Protein AF-A0A952D3H6-F1 (afdb_monomer)

Solvent-accessible surface area (backbone atoms only — not comparable to full-atom values): 18916 Å² total; per-residue (Å²): 105,49,34,38,41,38,39,29,32,37,54,46,52,53,72,93,52,83,62,48,41,76,79,31,67,39,52,50,57,49,27,46,53,8,42,61,46,41,22,36,4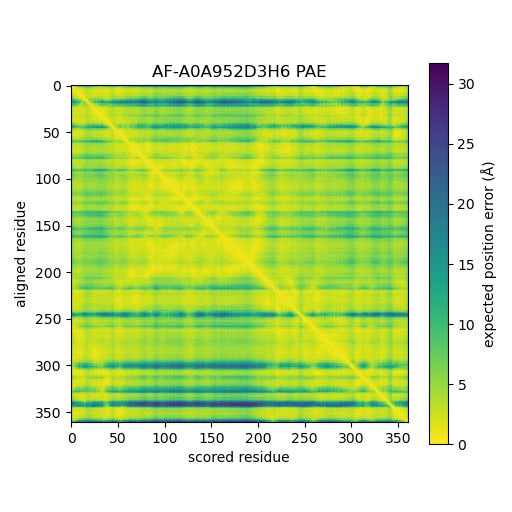8,45,66,90,65,59,28,62,66,36,17,79,73,30,34,62,26,86,82,43,82,64,41,57,3,26,32,44,38,29,32,74,70,56,81,75,61,78,65,24,30,16,19,28,28,31,52,18,20,70,69,84,31,28,37,80,38,66,89,69,56,75,69,55,48,51,51,51,51,55,56,52,54,70,72,45,50,102,41,38,40,68,42,89,63,56,91,55,42,26,27,37,41,24,51,82,43,67,76,68,46,49,53,47,47,66,83,74,34,40,78,34,52,48,79,85,46,51,51,39,63,50,69,22,66,62,56,48,49,49,31,53,52,34,26,56,60,32,48,68,34,67,70,30,45,56,24,49,78,70,74,40,79,33,62,22,27,45,49,63,19,39,68,25,50,67,73,92,53,70,55,47,54,81,73,32,63,86,46,46,33,30,27,55,40,52,54,54,40,4,49,24,55,53,17,59,38,51,63,47,66,36,48,68,93,71,94,76,91,60,60,70,41,64,80,68,61,57,53,38,28,36,36,39,42,47,65,39,34,55,28,56,77,69,68,37,58,69,63,42,35,55,49,40,53,49,46,24,69,60,57,35,44,68,55,60,82,60,73,64,36,91,78,23,36,42,36,42,33,17,47,27,72,89,40,60,16,41,34,36,38,34,31,63,84,38,82,31,45,88,55,58,77,35,34,79,56,50,73,80,33,77,87,65,43,51,47,59,18,61,53,39,35,53,53,48,61,66,57,58,133

Foldseek 3Di:
DAFEEEEEAQQFDAFPDDHLQVPQPLQQLLQQQWDKAWAFAQAPDFDSLCLLQLHDRVVDHAFPFLLLCLLLVDDDPQPKKGWKKFFWFDDQATARAPDDDPVLLVVLQVLLQVLDDPFWGWARGFPRITMIIGHPFDQPKAADDRVRRHPDRNVVRQIGDGPSVVQVVSFVSQQVSQCPDPVQVVCVVVVHTGRRGIGIHRIDGNDQDAQVVVVFPAEEEEECDSSSSSVCSNNVHHYDHQDDRDQDLDRVCLVVHDSHYYYHYHVSVVCVVVVVVVSNSVVSNSCSVRPSVVCSVDAADVLHKYKYWHHHNVGMTMIIIRHPPGPGDPQRRHNVNVPPNPSDHHHSSNVSNVSRNSNDD

Radius of gyration: 21.65 Å; Cα contacts (8 Å, |Δi|>4): 786; chains: 1; bounding box: 52×38×62 Å

Mean predicted aligned error: 5.07 Å

pLDDT: mean 91.42, std 7.59, range [55.25, 98.56]

Sequence (361 aa):
MLRSIVVVPGLVGQPGSSSATASLPNLRALAAEADVAPLRPEPHEGLREAAWLGLNPAEHAVADGPLLVAGLGEKPPERAVCLVATWGTLGATLAEAPRMEPHEEAEASAAMRRLQTPRLFWLTGEQPHNALVWLDGPIEFATTPFDQAVGNEYRTQWPSGDGEQVLRQFIEDSHEVLSALEFNQRRQDAGAPPVNVVWPWGQGWMPRMPNLALRYPPATVHTDSLRVRGLCRLTGLTSKRALPRGFGDDWAFVKSLGSTSLVVIETFATLRRAGRAEELEWLATRLDAHLFDLFRPLRPSAGSHLVILSPSDTGPGLMLERSADSRGGTTPFDERALEDAGRAGRTTWDVVARVMRSWTP

Nearest PDB structures (foldseek):
  3idd-assembly1_A  TM=5.935E-01  e=2.475E-18  Thermoplasma acidophilum
  3kd8-assembly1_A  TM=6.134E-01  e=7.349E-18  Thermoplasma acidophilum
  3kd8-assembly2_B  TM=6.058E-01  e=2.318E-17  Thermoplasma acidophilum
  4lr7-assembly3_C  TM=4.317E-01  e=7.323E-05  Bacillus cereus
  3uny-assembly6_F  TM=4.363E-01  e=6.078E-04  Bacillus cereus

Structure (mmCIF, N/CA/C/O backbone):
data_AF-A0A952D3H6-F1
#
_entry.id   AF-A0A952D3H6-F1
#
loop_
_atom_site.group_PDB
_atom_site.id
_atom_site.type_symbol
_atom_site.label_atom_id
_atom_site.label_alt_id
_atom_site.label_comp_id
_atom_site.label_asym_id
_atom_site.label_entity_id
_atom_site.label_seq_id
_atom_site.pdbx_PDB_ins_code
_atom_site.Cartn_x
_atom_site.Cartn_y
_atom_site.Cartn_z
_atom_site.occupancy
_atom_site.B_iso_or_equiv
_atom_site.auth_seq_id
_atom_site.auth_comp_id
_atom_site.auth_asym_id
_atom_site.auth_atom_id
_atom_site.pdbx_PDB_model_num
ATOM 1 N N . MET A 1 1 ? 13.706 -18.027 -20.294 1.00 70.12 1 MET A N 1
ATOM 2 C CA . MET A 1 1 ? 13.322 -16.653 -20.683 1.00 70.12 1 MET A CA 1
ATOM 3 C C . MET A 1 1 ? 12.840 -15.940 -19.435 1.00 70.12 1 MET A C 1
ATOM 5 O O . MET A 1 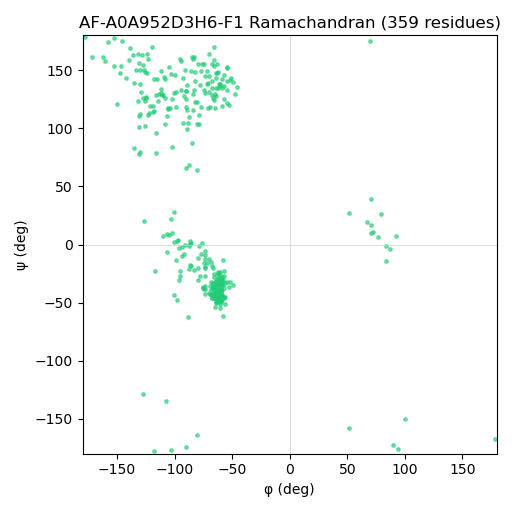1 ? 12.057 -16.534 -18.703 1.00 70.12 1 MET A O 1
ATOM 9 N N . LEU A 1 2 ? 13.354 -14.743 -19.157 1.00 82.75 2 LEU A N 1
ATOM 10 C CA . LEU A 1 2 ? 12.967 -13.951 -17.990 1.00 82.75 2 LEU A CA 1
ATOM 11 C C . LEU A 1 2 ? 12.121 -12.758 -18.448 1.00 82.75 2 LEU A C 1
ATOM 13 O O . LEU A 1 2 ? 12.542 -12.007 -19.326 1.00 82.75 2 LEU A O 1
ATOM 17 N N . ARG A 1 3 ? 10.939 -12.612 -17.858 1.00 90.50 3 ARG A N 1
ATOM 18 C CA . ARG A 1 3 ? 9.948 -11.578 -18.139 1.00 90.50 3 ARG A CA 1
ATOM 19 C C . ARG A 1 3 ? 9.607 -10.886 -16.821 1.00 90.50 3 ARG A C 1
ATOM 21 O O . ARG A 1 3 ? 8.880 -11.446 -16.004 1.00 90.50 3 ARG A O 1
ATOM 28 N N . SER A 1 4 ? 10.166 -9.705 -16.598 1.00 93.50 4 SER A N 1
ATOM 29 C CA . SER A 1 4 ? 10.071 -9.012 -15.315 1.00 93.50 4 SER A CA 1
ATOM 30 C C . SER A 1 4 ? 9.604 -7.577 -15.489 1.00 93.50 4 SER A C 1
ATOM 32 O O . SER A 1 4 ? 10.155 -6.830 -16.294 1.00 93.50 4 SER A O 1
ATOM 34 N N . ILE A 1 5 ? 8.618 -7.181 -14.691 1.00 96.69 5 ILE A N 1
ATOM 35 C CA . ILE A 1 5 ? 8.257 -5.777 -14.488 1.00 96.69 5 ILE A CA 1
ATOM 36 C C . ILE A 1 5 ? 8.624 -5.427 -13.048 1.00 96.69 5 ILE A C 1
ATOM 38 O O . ILE A 1 5 ? 8.268 -6.154 -12.123 1.00 96.69 5 ILE A O 1
ATOM 42 N N . VAL A 1 6 ? 9.339 -4.327 -12.853 1.00 97.75 6 VAL A N 1
ATOM 43 C CA . VAL A 1 6 ? 9.755 -3.822 -11.546 1.00 97.75 6 VAL A CA 1
ATOM 44 C C . VAL A 1 6 ? 9.224 -2.402 -11.406 1.00 97.75 6 VAL A C 1
ATOM 46 O O . VAL A 1 6 ? 9.660 -1.504 -12.115 1.00 97.75 6 VAL A O 1
ATOM 49 N N . VAL A 1 7 ? 8.264 -2.201 -10.512 1.00 97.94 7 VAL A N 1
ATOM 50 C CA . VAL A 1 7 ? 7.651 -0.909 -10.207 1.00 97.94 7 VAL A CA 1
ATOM 51 C C . VAL A 1 7 ? 8.181 -0.431 -8.863 1.00 97.94 7 VAL A C 1
ATOM 53 O O . VAL A 1 7 ? 7.976 -1.078 -7.837 1.00 97.94 7 VAL A O 1
ATOM 56 N N . VAL A 1 8 ? 8.870 0.701 -8.856 1.00 96.56 8 VAL A N 1
ATOM 57 C CA . VAL A 1 8 ? 9.440 1.308 -7.650 1.00 96.56 8 VAL A CA 1
ATOM 58 C C . VAL A 1 8 ? 9.017 2.777 -7.611 1.00 96.56 8 VAL A C 1
ATOM 60 O O . VAL A 1 8 ? 9.779 3.650 -8.032 1.00 96.56 8 VAL A O 1
ATOM 63 N N . PRO A 1 9 ? 7.773 3.072 -7.185 1.00 94.19 9 PRO A N 1
ATOM 64 C CA . PRO A 1 9 ? 7.280 4.441 -7.088 1.00 94.19 9 PRO A CA 1
ATOM 65 C C . PRO A 1 9 ? 8.216 5.291 -6.225 1.00 94.19 9 PRO A C 1
ATOM 67 O O . PRO A 1 9 ? 8.627 4.867 -5.147 1.00 94.19 9 PRO A O 1
ATOM 70 N N . GLY A 1 10 ? 8.568 6.486 -6.698 1.00 91.06 10 GLY A N 1
ATOM 71 C CA . GLY A 1 10 ? 9.473 7.390 -5.981 1.00 91.06 10 GLY A CA 1
ATOM 72 C C . GLY A 1 10 ? 10.955 6.985 -5.960 1.00 91.06 10 GLY A C 1
ATOM 73 O O . GLY A 1 10 ? 11.723 7.609 -5.222 1.00 91.06 10 GLY A O 1
ATOM 74 N N . LEU A 1 11 ? 11.385 5.991 -6.750 1.00 93.94 11 LEU A N 1
ATOM 75 C CA . LEU A 1 11 ? 12.811 5.681 -6.930 1.00 93.94 11 LEU A CA 1
ATOM 76 C C . LEU A 1 11 ? 13.560 6.879 -7.533 1.00 93.94 11 LEU A C 1
ATOM 78 O O . LEU A 1 11 ? 14.550 7.341 -6.970 1.00 93.94 11 LEU A O 1
ATOM 82 N N . VAL A 1 12 ? 13.030 7.414 -8.631 1.00 93.06 12 VAL A N 1
ATOM 83 C CA . VAL A 1 12 ? 13.450 8.670 -9.260 1.00 93.06 12 VAL A CA 1
ATOM 84 C C . VAL A 1 12 ? 12.630 9.812 -8.657 1.00 93.06 12 VAL A C 1
ATOM 86 O O . VAL A 1 12 ? 11.411 9.703 -8.505 1.00 93.06 12 VAL A O 1
ATOM 89 N N . GLY A 1 13 ? 13.309 10.881 -8.255 1.00 90.31 13 GLY A N 1
ATOM 90 C CA . GLY A 1 13 ? 12.707 12.112 -7.767 1.00 90.31 13 GLY A CA 1
ATOM 91 C C . GLY A 1 13 ? 12.225 13.035 -8.889 1.00 90.31 13 GLY A C 1
ATOM 92 O O . GLY A 1 13 ? 12.065 12.635 -10.037 1.00 90.31 13 GLY A O 1
ATOM 93 N N . GLN A 1 14 ? 11.981 14.295 -8.539 1.00 89.56 14 GLN A N 1
ATOM 94 C CA . GLN A 1 14 ? 11.622 15.346 -9.496 1.00 89.56 14 GLN A CA 1
ATOM 95 C C . GLN A 1 14 ? 12.873 16.130 -9.935 1.00 89.56 14 GLN A C 1
ATOM 97 O O . GLN A 1 14 ? 13.869 16.120 -9.198 1.00 89.56 14 GLN A O 1
ATOM 102 N N . PRO A 1 15 ? 12.855 16.818 -11.096 1.00 86.88 15 PRO A N 1
ATOM 103 C CA . PRO A 1 15 ? 13.966 17.665 -11.533 1.00 86.88 15 PRO A CA 1
ATOM 104 C C . PRO A 1 15 ? 14.467 18.592 -10.415 1.00 86.88 15 PRO A C 1
ATOM 106 O O . PRO A 1 15 ? 13.675 19.258 -9.747 1.00 86.88 15 PRO A O 1
ATOM 109 N N . GLY A 1 16 ? 15.782 18.603 -10.183 1.00 80.25 16 GLY A N 1
ATOM 110 C CA . GLY A 1 16 ? 16.422 19.387 -9.118 1.00 80.25 16 GLY A CA 1
ATOM 111 C C . GLY A 1 16 ? 16.441 18.743 -7.722 1.00 80.25 16 GLY A C 1
ATOM 112 O O . GLY A 1 16 ? 16.998 19.335 -6.800 1.00 80.25 16 GLY A O 1
ATOM 113 N N . SER A 1 17 ? 15.876 17.544 -7.539 1.00 80.50 17 SER A N 1
ATOM 114 C CA . SER A 1 17 ? 16.009 16.780 -6.286 1.00 80.50 17 SER A CA 1
ATOM 115 C C . SER A 1 17 ? 17.311 15.961 -6.227 1.00 80.50 17 SER A C 1
ATOM 117 O O . SER A 1 17 ? 17.929 15.686 -7.254 1.00 80.50 17 SER A O 1
ATOM 119 N N . SER A 1 18 ? 17.747 15.575 -5.018 1.00 71.19 18 SER A N 1
ATOM 120 C CA . SER A 1 18 ? 18.897 14.673 -4.848 1.00 71.19 18 SER A CA 1
ATOM 121 C C . SER A 1 18 ? 18.592 13.292 -5.436 1.00 71.19 18 SER A C 1
ATOM 123 O O . SER A 1 18 ? 17.559 12.689 -5.122 1.00 71.19 18 SER A O 1
ATOM 125 N N . SER A 1 19 ? 19.506 12.800 -6.274 1.00 71.75 19 SER A N 1
ATOM 126 C CA . SER A 1 19 ? 19.339 11.556 -7.017 1.00 71.75 19 SER A CA 1
ATOM 127 C C . SER A 1 19 ? 19.920 10.366 -6.262 1.00 71.75 19 SER A C 1
ATOM 129 O O . SER A 1 19 ? 21.128 10.134 -6.277 1.00 71.75 19 SER A O 1
ATOM 131 N N . ALA A 1 20 ? 19.049 9.548 -5.673 1.00 76.94 20 ALA A N 1
ATOM 132 C CA . ALA A 1 20 ? 19.449 8.244 -5.143 1.00 76.94 20 ALA A CA 1
ATOM 133 C C . ALA A 1 20 ? 19.795 7.233 -6.253 1.00 76.94 20 ALA A C 1
ATOM 135 O O . ALA A 1 20 ? 20.341 6.171 -5.972 1.00 76.94 20 ALA A O 1
ATOM 136 N N . THR A 1 21 ? 19.459 7.541 -7.511 1.00 82.81 21 THR A N 1
ATOM 137 C CA . THR A 1 21 ? 19.662 6.654 -8.666 1.00 82.81 21 THR A CA 1
ATOM 138 C C . THR A 1 21 ? 20.964 6.938 -9.411 1.00 82.81 21 THR A C 1
ATOM 140 O O . THR A 1 21 ? 21.558 6.019 -9.977 1.00 82.81 21 THR A O 1
ATOM 143 N N . ALA A 1 22 ? 21.473 8.173 -9.350 1.00 79.50 22 ALA A N 1
ATOM 144 C CA . ALA A 1 22 ? 22.700 8.574 -10.033 1.00 79.50 22 ALA A CA 1
ATOM 145 C C . ALA A 1 22 ? 23.933 7.759 -9.607 1.00 79.50 22 ALA A C 1
ATOM 147 O O . ALA A 1 22 ? 24.844 7.570 -10.416 1.00 79.50 22 ALA A O 1
ATOM 148 N N . SER A 1 23 ? 23.980 7.258 -8.370 1.00 85.25 23 SER A N 1
ATOM 149 C CA . SER A 1 23 ? 25.098 6.486 -7.812 1.00 85.25 23 SER A CA 1
ATOM 150 C C . SER A 1 23 ? 24.980 4.969 -8.009 1.00 85.25 23 SER A C 1
ATOM 152 O O . SER A 1 23 ? 25.903 4.254 -7.627 1.00 85.25 23 SER A O 1
ATOM 154 N N . LEU A 1 24 ? 23.908 4.469 -8.637 1.00 94.69 24 LEU A N 1
ATOM 155 C CA . LEU A 1 24 ? 23.609 3.036 -8.733 1.00 94.69 24 LEU A CA 1
ATOM 156 C C . LEU A 1 24 ? 24.278 2.386 -9.964 1.00 94.69 24 LEU A C 1
ATOM 158 O O . LEU A 1 24 ? 23.827 2.599 -11.098 1.00 94.69 24 LEU A O 1
ATOM 162 N N . PRO A 1 25 ? 25.371 1.612 -9.800 1.00 94.94 25 PRO A N 1
ATOM 163 C CA . PRO A 1 25 ? 26.140 1.098 -10.931 1.00 94.94 25 PRO A CA 1
ATOM 164 C C . PRO A 1 25 ? 25.378 0.064 -11.767 1.00 94.94 25 PRO A C 1
ATOM 166 O O . PRO A 1 25 ? 25.517 0.077 -12.994 1.00 94.94 25 PRO A O 1
ATOM 169 N N . ASN A 1 26 ? 24.575 -0.814 -11.152 1.00 96.06 26 ASN A N 1
ATOM 170 C CA . ASN A 1 26 ? 23.868 -1.850 -11.907 1.00 96.06 26 ASN A CA 1
ATOM 171 C C . ASN A 1 26 ? 22.709 -1.248 -12.705 1.00 96.06 26 ASN A C 1
ATOM 173 O O . ASN A 1 26 ? 22.570 -1.545 -13.891 1.00 96.06 26 ASN A O 1
ATOM 177 N N . LEU A 1 27 ? 21.942 -0.331 -12.112 1.00 95.56 27 LEU A N 1
ATOM 178 C CA . LEU A 1 27 ? 20.910 0.436 -12.806 1.00 95.56 27 LEU A CA 1
ATOM 179 C C . LEU A 1 27 ? 21.484 1.244 -13.974 1.00 95.56 27 LEU A C 1
ATOM 181 O O . LEU A 1 27 ? 20.913 1.233 -15.063 1.00 95.56 27 LEU A O 1
ATOM 185 N N . ARG A 1 28 ? 22.637 1.899 -13.784 1.00 94.12 28 ARG A N 1
ATOM 186 C CA . ARG A 1 28 ? 23.317 2.637 -14.859 1.00 94.12 28 ARG A CA 1
ATOM 187 C C . ARG A 1 28 ? 23.704 1.722 -16.022 1.00 94.12 28 ARG A C 1
ATOM 189 O O . ARG A 1 28 ? 23.505 2.092 -17.177 1.00 94.12 28 ARG A O 1
ATOM 196 N N . ALA A 1 29 ? 24.237 0.536 -15.728 1.00 92.88 29 ALA A N 1
ATOM 197 C CA . ALA A 1 29 ? 24.574 -0.450 -16.752 1.00 92.88 29 ALA A CA 1
ATOM 198 C C . ALA A 1 29 ? 23.324 -0.951 -17.496 1.00 92.88 29 ALA A C 1
ATOM 200 O O . ALA A 1 29 ? 23.343 -1.063 -18.718 1.00 92.88 29 ALA A O 1
ATOM 201 N N . LEU A 1 30 ? 22.222 -1.192 -16.776 1.00 94.12 30 LEU A N 1
ATOM 202 C CA . LEU A 1 30 ? 20.942 -1.561 -17.383 1.00 94.12 30 LEU A CA 1
ATOM 203 C C . LEU A 1 30 ? 20.402 -0.453 -18.297 1.00 94.12 30 LEU A C 1
ATOM 205 O O . LEU A 1 30 ? 19.929 -0.761 -19.387 1.00 94.12 30 LEU A O 1
ATOM 209 N N . ALA A 1 31 ? 20.491 0.813 -17.879 1.00 93.56 31 ALA A N 1
ATOM 210 C CA . ALA A 1 31 ? 20.007 1.960 -18.648 1.00 93.56 31 ALA A CA 1
ATOM 211 C C . ALA A 1 31 ? 20.759 2.147 -19.971 1.00 93.56 31 ALA A C 1
ATOM 213 O O . ALA A 1 31 ? 20.136 2.443 -20.985 1.00 93.56 31 ALA A O 1
ATOM 214 N N . ALA A 1 32 ? 22.073 1.901 -19.991 1.00 91.94 32 ALA A N 1
ATOM 215 C CA . ALA A 1 32 ? 22.883 2.013 -21.205 1.00 91.94 32 ALA A CA 1
ATOM 216 C C . ALA A 1 32 ? 22.457 1.034 -22.321 1.00 91.94 32 ALA A C 1
ATOM 218 O O . ALA A 1 32 ? 22.645 1.311 -23.505 1.00 91.94 32 ALA A O 1
ATOM 219 N N . GLU A 1 33 ? 21.864 -0.104 -21.950 1.00 91.56 33 GLU A N 1
ATOM 220 C CA . GLU A 1 33 ? 21.400 -1.151 -22.870 1.00 91.56 33 GLU A CA 1
ATOM 221 C C . GLU A 1 33 ? 19.877 -1.129 -23.094 1.00 91.56 33 GLU A C 1
ATOM 223 O O . GLU A 1 33 ? 19.314 -2.077 -23.645 1.00 91.56 33 GLU A O 1
ATOM 228 N N . ALA A 1 34 ? 19.191 -0.085 -22.632 1.00 93.50 34 ALA A N 1
ATOM 229 C CA . ALA A 1 34 ? 17.739 -0.016 -22.606 1.00 93.50 34 ALA A CA 1
ATOM 230 C C . ALA A 1 34 ? 17.205 1.267 -23.244 1.00 93.50 34 ALA A C 1
ATOM 232 O O . ALA A 1 34 ? 17.917 2.257 -23.408 1.00 93.50 34 ALA A O 1
ATOM 233 N N . ASP A 1 35 ? 15.917 1.253 -23.572 1.00 93.69 35 ASP A N 1
ATOM 234 C CA . ASP A 1 35 ? 15.201 2.452 -23.981 1.00 93.69 35 ASP A CA 1
ATOM 235 C C . ASP A 1 35 ? 14.626 3.125 -22.726 1.00 93.69 35 ASP A C 1
ATOM 237 O O . ASP A 1 35 ? 13.779 2.552 -22.033 1.00 93.69 35 ASP A O 1
ATOM 241 N N . VAL A 1 36 ? 15.101 4.335 -22.419 1.00 94.06 36 VAL A N 1
ATOM 242 C CA . VAL A 1 36 ? 14.617 5.148 -21.293 1.00 94.06 36 VAL A CA 1
ATOM 243 C C . VAL A 1 36 ? 13.658 6.215 -21.809 1.00 94.06 36 VAL A C 1
ATOM 245 O O . VAL A 1 36 ? 13.966 6.924 -22.767 1.00 94.06 36 VAL A O 1
ATOM 248 N N . ALA A 1 37 ? 12.487 6.332 -21.182 1.00 93.06 37 ALA A N 1
ATOM 249 C CA . ALA A 1 37 ? 11.451 7.278 -21.582 1.00 93.06 37 ALA A CA 1
ATOM 250 C C . ALA A 1 37 ? 10.654 7.809 -20.377 1.00 93.06 37 ALA A C 1
ATOM 252 O O . ALA A 1 37 ? 10.507 7.104 -19.375 1.00 93.06 37 ALA A O 1
ATOM 253 N N . PRO A 1 38 ? 10.082 9.021 -20.473 1.00 93.25 38 PRO A N 1
ATOM 254 C CA . PRO A 1 38 ? 9.212 9.556 -19.436 1.00 93.25 38 PRO A CA 1
ATOM 255 C C . PRO A 1 38 ? 7.858 8.838 -19.361 1.00 93.25 38 PRO A C 1
ATOM 257 O O . PRO A 1 38 ? 7.249 8.443 -20.366 1.00 93.25 38 PRO A O 1
ATOM 260 N N . LEU A 1 39 ? 7.362 8.726 -18.132 1.00 93.62 39 LEU A N 1
ATOM 261 C CA . LEU A 1 39 ? 5.996 8.350 -17.797 1.00 93.62 39 LEU A CA 1
ATOM 262 C C . LEU A 1 39 ? 5.183 9.601 -17.475 1.00 93.62 39 LEU A C 1
ATOM 264 O O . LEU A 1 39 ? 5.683 10.552 -16.871 1.00 93.62 39 LEU A O 1
ATOM 268 N N . ARG A 1 40 ? 3.898 9.579 -17.831 1.00 92.00 40 ARG A N 1
ATOM 269 C CA . ARG A 1 40 ? 2.954 10.591 -17.346 1.00 92.00 40 ARG A CA 1
ATOM 270 C C . ARG A 1 40 ? 2.829 10.503 -15.820 1.00 92.00 40 ARG A C 1
ATOM 272 O O . ARG A 1 40 ? 2.898 9.388 -15.298 1.00 92.00 40 ARG A O 1
ATOM 279 N N . PRO A 1 41 ? 2.597 11.640 -15.138 1.00 89.88 41 PRO A N 1
ATOM 280 C CA . PRO A 1 41 ? 2.238 11.634 -13.727 1.00 89.88 41 PRO A CA 1
ATOM 281 C C . PRO A 1 41 ? 1.054 10.702 -13.474 1.00 89.88 41 PRO A C 1
ATOM 283 O O . PRO A 1 41 ? 0.127 10.631 -14.291 1.00 89.88 41 PRO A O 1
ATOM 286 N N . GLU A 1 42 ? 1.086 9.996 -12.351 1.00 86.50 42 GLU A N 1
ATOM 287 C CA . GLU A 1 42 ? -0.063 9.221 -11.908 1.00 86.50 42 GLU A CA 1
ATOM 288 C C . GLU A 1 42 ? -1.196 10.170 -11.510 1.00 86.50 42 GLU A C 1
ATOM 290 O O . GLU A 1 42 ? -0.941 11.239 -10.948 1.00 86.50 42 GLU A O 1
ATOM 295 N N . PRO A 1 43 ? -2.452 9.825 -11.834 1.00 80.50 43 PRO A N 1
ATOM 296 C CA . PRO A 1 43 ? -3.575 10.646 -11.425 1.00 80.50 43 PRO A CA 1
ATOM 297 C C . PRO A 1 43 ? -3.622 10.728 -9.896 1.00 80.50 43 PRO A C 1
ATOM 299 O O . PRO A 1 43 ? -3.427 9.730 -9.204 1.00 80.50 43 PRO A O 1
ATOM 302 N N . HIS A 1 44 ? -3.904 11.924 -9.377 1.00 71.38 44 HIS A N 1
ATOM 303 C CA . HIS A 1 44 ? -4.107 12.131 -7.941 1.00 71.38 44 HIS A CA 1
ATOM 304 C C . HIS A 1 44 ? -5.366 11.418 -7.426 1.00 71.38 44 HIS A C 1
ATOM 306 O O . HIS A 1 44 ? -5.448 11.084 -6.248 1.00 71.38 44 HIS A O 1
ATOM 312 N N . GLU A 1 45 ? -6.340 11.189 -8.310 1.00 67.06 45 GLU A N 1
ATOM 313 C CA . GLU A 1 45 ? -7.605 10.524 -8.012 1.00 67.06 45 GLU A CA 1
ATOM 314 C C . GLU A 1 45 ? -7.611 9.073 -8.515 1.00 67.06 45 GLU A C 1
ATOM 316 O O . GLU A 1 45 ? -7.063 8.754 -9.575 1.00 67.06 45 GLU A O 1
ATOM 321 N N . GLY A 1 46 ? -8.298 8.198 -7.777 1.00 71.75 46 GLY A N 1
ATOM 322 C CA . GLY A 1 46 ? -8.471 6.787 -8.122 1.00 71.75 46 GLY A CA 1
ATOM 323 C C . GLY A 1 46 ? -7.439 5.852 -7.485 1.00 71.75 46 GLY A C 1
ATOM 324 O O . GLY A 1 46 ? -6.611 6.241 -6.663 1.00 71.75 46 GLY A O 1
ATOM 325 N N . LEU A 1 47 ? -7.515 4.570 -7.850 1.00 83.69 47 LEU A N 1
ATOM 326 C CA . LEU A 1 47 ? -6.660 3.527 -7.287 1.00 83.69 47 LEU A CA 1
ATOM 327 C C . LEU A 1 47 ? -5.320 3.465 -8.036 1.00 83.69 47 LEU A C 1
ATOM 329 O O . LEU A 1 47 ? -5.180 2.698 -8.988 1.00 83.69 47 LEU A O 1
ATOM 333 N N . ARG A 1 48 ? -4.323 4.259 -7.624 1.00 86.94 48 ARG A N 1
ATOM 334 C CA . ARG A 1 48 ? -2.989 4.296 -8.268 1.00 86.94 48 ARG A CA 1
ATOM 335 C C . ARG A 1 48 ? -2.341 2.914 -8.400 1.00 86.94 48 ARG A C 1
ATOM 337 O O . ARG A 1 48 ? -1.766 2.595 -9.436 1.00 86.94 48 ARG A O 1
ATOM 344 N N . GLU A 1 49 ? -2.529 2.045 -7.405 1.00 91.50 49 GLU A N 1
ATOM 345 C CA . GLU A 1 49 ? -1.995 0.680 -7.383 1.00 91.50 49 GLU A CA 1
ATOM 346 C C . GLU A 1 49 ? -2.528 -0.168 -8.549 1.00 91.50 49 GLU A C 1
ATOM 348 O O . GLU A 1 49 ? -1.872 -1.120 -8.976 1.00 91.50 49 GLU A O 1
ATOM 353 N N . ALA A 1 50 ? -3.693 0.191 -9.105 1.00 92.94 50 ALA A N 1
ATOM 354 C CA . ALA A 1 50 ? -4.245 -0.428 -10.305 1.00 92.94 50 ALA A CA 1
ATOM 355 C C . ALA A 1 50 ? -3.309 -0.278 -11.501 1.00 92.94 50 ALA A C 1
ATOM 357 O O . ALA A 1 50 ? -3.110 -1.243 -12.248 1.00 92.94 50 ALA A O 1
ATOM 358 N N . ALA A 1 51 ? -2.660 0.881 -11.638 1.00 93.56 51 ALA A N 1
ATOM 359 C CA . ALA A 1 51 ? -1.753 1.124 -12.745 1.00 93.56 51 ALA A CA 1
ATOM 360 C C . ALA A 1 51 ? -0.551 0.179 -12.723 1.00 93.56 51 ALA A C 1
ATOM 362 O O . ALA A 1 51 ? -0.105 -0.291 -13.771 1.00 93.56 51 ALA A O 1
ATOM 363 N N . TRP A 1 52 ? -0.078 -0.170 -11.529 1.00 94.75 52 TRP A N 1
ATOM 364 C CA . TRP A 1 52 ? 1.067 -1.057 -11.336 1.00 94.75 52 TRP A CA 1
ATOM 365 C C . TRP A 1 52 ? 0.749 -2.515 -11.686 1.00 94.75 52 TRP A C 1
ATOM 367 O O . TRP A 1 52 ? 1.671 -3.297 -11.904 1.00 94.75 52 TRP A O 1
ATOM 377 N N . LEU A 1 53 ? -0.538 -2.872 -11.793 1.00 94.44 53 LEU A N 1
ATOM 378 C CA . LEU A 1 53 ? -1.022 -4.177 -12.262 1.00 94.44 53 LEU A CA 1
ATOM 379 C C . LEU A 1 53 ? -1.598 -4.129 -13.694 1.00 94.44 53 LEU A C 1
ATOM 381 O O . LEU A 1 53 ? -2.186 -5.107 -14.157 1.00 94.44 53 LEU A O 1
ATOM 385 N N . GLY A 1 54 ? -1.451 -3.004 -14.403 1.00 93.38 54 GLY A N 1
ATOM 386 C CA . GLY A 1 54 ? -1.918 -2.853 -15.786 1.00 93.38 54 GLY A CA 1
ATOM 387 C C . GLY A 1 54 ? -3.420 -2.595 -15.923 1.00 93.38 54 GLY A C 1
ATOM 388 O O . GLY A 1 54 ? -4.015 -2.948 -16.942 1.00 93.38 54 GLY A O 1
ATOM 389 N N . LEU A 1 55 ? -4.042 -2.010 -14.900 1.00 92.75 55 LEU A N 1
ATOM 390 C CA . LEU A 1 55 ? -5.433 -1.564 -14.904 1.00 92.75 55 LEU A CA 1
ATOM 391 C C . LEU A 1 55 ? -5.496 -0.033 -14.933 1.00 92.75 55 LEU A C 1
ATOM 393 O O . LEU A 1 55 ? -4.691 0.629 -14.284 1.00 92.75 55 LEU A O 1
ATOM 397 N N . ASN A 1 56 ? -6.457 0.532 -15.667 1.00 91.25 56 ASN A N 1
ATOM 398 C CA . ASN A 1 56 ? -6.663 1.980 -15.723 1.00 91.25 56 ASN A CA 1
ATOM 399 C C . ASN A 1 56 ? -7.246 2.479 -14.381 1.00 91.25 56 ASN A C 1
ATOM 401 O O . ASN A 1 56 ? -8.368 2.086 -14.048 1.00 91.25 56 ASN A O 1
ATOM 405 N N . PRO A 1 57 ? -6.549 3.346 -13.616 1.00 89.50 57 PRO A N 1
ATOM 406 C CA . PRO A 1 57 ? -7.040 3.824 -12.319 1.00 89.50 57 PRO A CA 1
ATOM 407 C C . PRO A 1 57 ? -8.398 4.531 -12.389 1.00 89.50 57 PRO A C 1
ATOM 409 O O . PRO A 1 57 ? -9.184 4.438 -11.450 1.00 89.50 57 PRO A O 1
ATOM 412 N N . ALA A 1 58 ? -8.699 5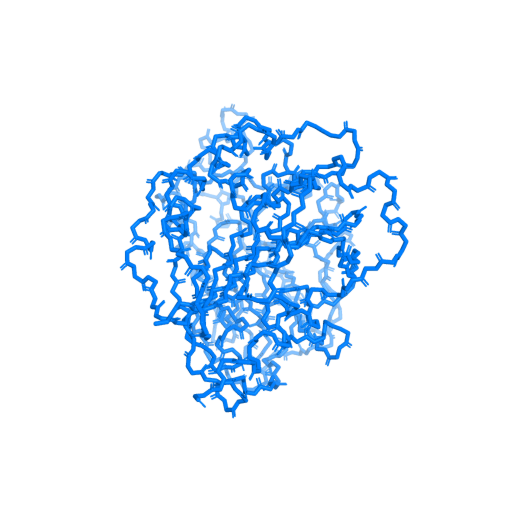.193 -13.512 1.00 87.00 58 ALA A N 1
ATOM 413 C CA . ALA A 1 58 ? -9.947 5.934 -13.698 1.00 87.00 58 ALA A CA 1
ATOM 414 C C . ALA A 1 58 ? -11.177 5.028 -13.903 1.00 87.00 58 ALA A C 1
ATOM 416 O O . ALA A 1 58 ? -12.305 5.465 -13.702 1.00 87.00 58 ALA A O 1
ATOM 417 N N . GLU A 1 59 ? -10.978 3.766 -14.296 1.00 88.00 59 GLU A N 1
ATOM 418 C CA . GLU A 1 59 ? -12.063 2.795 -14.520 1.00 88.00 59 GLU A CA 1
ATOM 419 C C . GLU A 1 59 ? -12.381 1.963 -13.269 1.00 88.00 59 GLU A C 1
ATOM 421 O O . GLU A 1 59 ? -13.345 1.194 -13.251 1.00 88.00 59 GLU A O 1
ATOM 426 N N . HIS A 1 60 ? -11.567 2.090 -12.218 1.00 82.88 60 HIS A N 1
ATOM 427 C CA . HIS A 1 60 ? -11.615 1.226 -11.046 1.00 82.88 60 HIS A CA 1
ATOM 428 C C . HIS A 1 60 ? -11.523 2.042 -9.756 1.00 82.88 60 HIS A C 1
ATOM 430 O O . HIS A 1 60 ? -10.463 2.162 -9.143 1.00 82.88 60 HIS A O 1
ATOM 436 N N . ALA A 1 61 ? -12.664 2.570 -9.317 1.00 81.88 61 ALA A N 1
ATOM 437 C CA . ALA A 1 61 ? -12.783 3.160 -7.992 1.00 81.88 61 ALA A CA 1
ATOM 438 C C . ALA A 1 61 ? -12.896 2.049 -6.936 1.00 81.88 61 ALA A C 1
ATOM 440 O O . ALA A 1 61 ? -13.833 1.248 -6.952 1.00 81.88 61 ALA A O 1
ATOM 441 N N . VAL A 1 62 ? -11.935 2.002 -6.015 1.00 88.75 62 VAL A N 1
ATOM 442 C CA . VAL A 1 62 ? -11.950 1.108 -4.854 1.00 88.75 62 VAL A CA 1
ATOM 443 C C . VAL A 1 62 ? -11.619 1.938 -3.626 1.00 88.75 62 VAL A C 1
ATOM 445 O O . VAL A 1 62 ? -10.574 2.581 -3.588 1.00 88.75 62 VAL A O 1
ATOM 448 N N . ALA A 1 63 ? -12.504 1.916 -2.632 1.00 92.56 63 ALA A N 1
ATOM 449 C CA . ALA A 1 63 ? -12.256 2.575 -1.357 1.00 92.56 63 ALA A CA 1
ATOM 450 C C . ALA A 1 63 ? -11.124 1.882 -0.575 1.00 92.56 63 ALA A C 1
ATOM 452 O O . ALA A 1 63 ? -10.865 0.685 -0.740 1.00 92.56 63 ALA A O 1
ATOM 453 N N . ASP A 1 64 ? -10.464 2.620 0.314 1.00 94.25 64 ASP A N 1
ATOM 454 C CA . ASP A 1 64 ? -9.292 2.123 1.041 1.00 94.25 64 ASP A CA 1
ATOM 455 C C . ASP A 1 64 ? -9.606 0.947 1.972 1.00 94.25 64 ASP A C 1
ATOM 457 O O . ASP A 1 64 ? -8.815 0.007 2.071 1.00 94.25 64 ASP A O 1
ATOM 461 N N . GLY A 1 65 ? -10.776 0.962 2.613 1.00 96.25 65 GLY A N 1
ATOM 462 C CA . GLY A 1 65 ? -11.241 -0.080 3.522 1.00 96.25 65 GLY A CA 1
ATOM 463 C C . GLY A 1 65 ? -11.310 -1.465 2.876 1.00 96.25 65 GLY A C 1
ATOM 464 O O . GLY A 1 65 ? -10.594 -2.365 3.321 1.00 96.25 65 GLY A O 1
ATOM 465 N N . PRO A 1 66 ? -12.119 -1.685 1.820 1.00 96.06 66 PRO A N 1
ATOM 466 C CA . PRO A 1 66 ? -12.197 -2.992 1.165 1.00 96.06 66 PRO A CA 1
ATOM 467 C C . PRO A 1 66 ? -10.859 -3.434 0.562 1.00 96.06 66 PRO A C 1
ATOM 469 O O . PRO A 1 66 ? -10.537 -4.623 0.603 1.00 96.06 66 PRO A O 1
ATOM 472 N N . LEU A 1 67 ? -10.038 -2.500 0.065 1.00 95.25 67 LEU A N 1
ATOM 473 C CA . LEU A 1 67 ? -8.697 -2.825 -0.417 1.00 95.25 67 LEU A CA 1
ATOM 474 C C . LEU A 1 67 ? -7.806 -3.372 0.705 1.00 95.25 67 LEU A C 1
ATOM 476 O O . LEU A 1 67 ? -7.117 -4.378 0.520 1.00 95.25 67 LEU A O 1
ATOM 480 N N . LEU A 1 68 ? -7.835 -2.733 1.874 1.00 95.94 68 LEU A N 1
ATOM 481 C CA . LEU A 1 68 ? -7.061 -3.146 3.036 1.00 95.94 68 LEU A CA 1
ATOM 482 C C . LEU A 1 68 ? -7.545 -4.489 3.590 1.00 95.94 68 LEU A C 1
ATOM 484 O O . LEU A 1 68 ? -6.724 -5.378 3.811 1.00 95.94 68 LEU A O 1
ATOM 488 N N . VAL A 1 69 ? -8.861 -4.675 3.742 1.00 97.69 69 VAL A N 1
ATOM 489 C CA . VAL A 1 69 ? -9.469 -5.943 4.190 1.00 97.69 69 VAL A CA 1
ATOM 490 C C . VAL A 1 69 ? -9.080 -7.087 3.252 1.00 97.69 69 VAL A C 1
ATOM 492 O O . VAL A 1 69 ? -8.621 -8.138 3.708 1.00 97.69 69 VAL A O 1
ATOM 495 N N . ALA A 1 70 ? -9.147 -6.865 1.935 1.00 96.75 70 ALA A N 1
ATOM 496 C CA . ALA A 1 70 ? -8.657 -7.833 0.962 1.00 96.75 70 ALA A CA 1
ATOM 497 C C . ALA A 1 70 ? -7.149 -8.067 1.141 1.00 96.75 70 ALA A C 1
ATOM 499 O O . ALA A 1 70 ? -6.684 -9.202 1.076 1.00 96.75 70 ALA A O 1
ATOM 500 N N . GLY A 1 71 ? -6.362 -7.029 1.428 1.00 95.38 71 GLY A N 1
ATOM 501 C CA . GLY A 1 71 ? -4.931 -7.122 1.736 1.00 95.38 71 GLY A CA 1
ATOM 502 C C . GLY A 1 71 ? -4.613 -7.992 2.954 1.00 95.38 71 GLY A C 1
ATOM 503 O O . GLY A 1 71 ? -3.572 -8.660 2.974 1.00 95.38 71 GLY A O 1
ATOM 504 N N . LEU A 1 72 ? -5.519 -8.073 3.925 1.00 95.75 72 LEU A N 1
ATOM 505 C CA . LEU A 1 72 ? -5.399 -8.957 5.089 1.00 95.75 72 LEU A CA 1
ATOM 506 C C . LEU A 1 72 ? -5.791 -10.409 4.782 1.00 95.75 72 LEU A C 1
ATOM 508 O O . LEU A 1 72 ? -5.428 -11.312 5.526 1.00 95.75 72 LEU A O 1
ATOM 512 N N . GLY A 1 73 ? -6.408 -10.660 3.626 1.00 95.38 73 GLY A N 1
ATOM 513 C CA . GLY A 1 73 ? -6.833 -11.994 3.194 1.00 95.38 73 GLY A CA 1
ATOM 514 C C . GLY A 1 73 ? -8.266 -12.337 3.582 1.00 95.38 73 GLY A C 1
ATOM 515 O O . GLY A 1 73 ? -8.697 -13.463 3.337 1.00 95.38 73 GLY A O 1
ATOM 516 N N . GLU A 1 74 ? -9.000 -11.369 4.121 1.00 96.25 74 GLU A N 1
ATOM 517 C CA . GLU A 1 74 ? -10.377 -11.540 4.556 1.00 96.25 74 GLU A CA 1
ATOM 518 C C . GLU A 1 74 ? -11.363 -11.419 3.390 1.00 96.25 74 GLU A C 1
ATOM 520 O O . GLU A 1 74 ? -11.147 -10.685 2.421 1.00 96.25 74 GLU A O 1
ATOM 525 N N . LYS A 1 75 ? -12.469 -12.162 3.491 1.00 94.31 75 LYS A N 1
ATOM 526 C CA . LYS A 1 75 ? -13.560 -12.188 2.506 1.00 94.31 75 LYS A CA 1
ATOM 527 C C . LYS A 1 75 ? -14.896 -12.006 3.223 1.00 94.31 75 LYS A C 1
ATOM 529 O O . LYS A 1 75 ? -15.592 -12.992 3.471 1.00 94.31 75 LYS A O 1
ATOM 534 N N . PRO A 1 76 ? -15.234 -10.770 3.611 1.00 95.25 76 PRO A N 1
ATOM 535 C CA . PRO A 1 76 ? -16.475 -10.515 4.314 1.00 95.25 76 PRO A CA 1
ATOM 536 C C . PRO A 1 76 ? -17.685 -10.692 3.372 1.00 95.25 76 PRO A C 1
ATOM 538 O O . PRO A 1 76 ? -17.518 -10.720 2.147 1.00 95.25 76 PRO A O 1
ATOM 541 N N . PRO A 1 77 ? -18.909 -10.816 3.917 1.00 94.88 77 PRO A N 1
ATOM 542 C CA . PRO A 1 77 ? -20.136 -10.838 3.120 1.00 94.88 77 PRO A CA 1
ATOM 543 C C . PRO A 1 77 ? -20.264 -9.618 2.192 1.00 94.88 77 PRO A C 1
ATOM 545 O O . PRO A 1 77 ? -19.781 -8.539 2.522 1.00 94.88 77 PRO A O 1
ATOM 548 N N . GLU A 1 78 ? -20.975 -9.760 1.066 1.00 90.00 78 GLU A N 1
ATOM 549 C CA . GLU A 1 78 ? -21.065 -8.731 0.005 1.00 90.00 78 GLU A CA 1
ATOM 550 C C . GLU A 1 78 ? -21.537 -7.354 0.510 1.00 90.00 78 GLU A C 1
ATOM 552 O O . GLU A 1 78 ? -21.094 -6.330 0.002 1.00 90.00 78 GLU A O 1
ATOM 557 N N . ARG A 1 79 ? -22.397 -7.324 1.536 1.00 92.12 79 ARG A N 1
ATOM 558 C CA . ARG A 1 79 ? -22.952 -6.089 2.118 1.00 92.12 79 ARG A CA 1
ATOM 559 C C . ARG A 1 79 ? -22.222 -5.594 3.368 1.00 92.12 79 ARG A C 1
ATOM 561 O O . ARG A 1 79 ? -22.673 -4.636 3.988 1.00 92.12 79 ARG A O 1
ATOM 568 N N . ALA A 1 80 ? -21.132 -6.242 3.767 1.00 97.06 80 ALA A N 1
ATOM 569 C CA . ALA A 1 80 ? -20.346 -5.780 4.899 1.00 97.06 80 ALA A CA 1
ATOM 570 C C . ALA A 1 80 ? -19.547 -4.529 4.512 1.00 97.06 80 ALA A C 1
ATOM 572 O O . ALA A 1 80 ? -18.848 -4.511 3.495 1.00 97.06 80 ALA A O 1
ATOM 573 N N . VAL A 1 81 ? -19.629 -3.491 5.339 1.00 97.88 81 VAL A N 1
ATOM 574 C CA . VAL A 1 81 ? -18.857 -2.265 5.143 1.00 97.88 81 VAL A CA 1
ATOM 575 C C . VAL A 1 81 ? -17.447 -2.482 5.673 1.00 97.88 81 VAL A C 1
ATOM 577 O O . VAL A 1 81 ? -17.252 -2.828 6.835 1.00 97.88 81 VAL A O 1
ATOM 580 N N . CYS A 1 82 ? -16.458 -2.292 4.813 1.00 98.19 82 CYS A N 1
ATOM 581 C CA . CYS A 1 82 ? -15.045 -2.379 5.149 1.00 98.19 82 CYS A CA 1
ATOM 582 C C . CYS A 1 82 ? -14.503 -0.968 5.373 1.00 98.19 82 CYS A C 1
ATOM 584 O O . CYS A 1 82 ? -14.712 -0.104 4.523 1.00 98.19 82 CYS A O 1
ATOM 586 N N . LEU A 1 83 ? -13.782 -0.745 6.470 1.00 98.00 83 LEU A N 1
ATOM 587 C CA . LEU A 1 83 ? -13.113 0.522 6.767 1.00 98.00 83 LEU A CA 1
ATOM 588 C C . LEU A 1 83 ? -11.633 0.289 7.065 1.00 98.00 83 LEU A C 1
ATOM 590 O O . LEU A 1 83 ? -11.256 -0.748 7.615 1.00 98.00 83 LEU A O 1
ATOM 594 N N . VAL A 1 84 ? -10.807 1.281 6.753 1.00 98.00 84 VAL A N 1
ATOM 595 C CA . VAL A 1 84 ? -9.487 1.438 7.363 1.00 98.00 84 VAL A CA 1
ATOM 596 C C . VAL A 1 84 ? -9.674 1.928 8.793 1.00 98.00 84 VAL A C 1
ATOM 598 O O . VAL A 1 84 ? -10.581 2.700 9.080 1.00 98.00 84 VAL A O 1
ATOM 601 N N . ALA A 1 85 ? -8.806 1.486 9.689 1.00 98.00 85 ALA A N 1
ATOM 602 C CA . ALA A 1 85 ? -8.757 1.884 11.082 1.00 98.00 85 ALA A CA 1
ATOM 603 C C . ALA A 1 85 ? -7.311 2.254 11.433 1.00 98.00 85 ALA A C 1
ATOM 605 O O . ALA A 1 85 ? -6.455 1.381 11.602 1.00 98.00 85 ALA A O 1
ATOM 606 N N . THR A 1 86 ? -7.018 3.553 11.472 1.00 98.19 86 THR A N 1
ATOM 607 C CA . THR A 1 86 ? -5.652 4.065 11.646 1.00 98.19 86 THR A CA 1
ATOM 608 C C . THR A 1 86 ? -5.359 4.359 13.114 1.00 98.19 86 THR A C 1
ATOM 610 O O . THR A 1 86 ? -6.165 5.001 13.785 1.00 98.19 86 THR A O 1
ATOM 613 N N . TRP A 1 87 ? -4.205 3.913 13.611 1.00 98.12 87 TRP A N 1
ATOM 614 C CA . TRP A 1 87 ? -3.684 4.331 14.914 1.00 98.12 87 TRP A CA 1
ATOM 615 C C . TRP A 1 87 ? -3.414 5.841 14.924 1.00 98.12 87 TRP A C 1
ATOM 617 O O . TRP A 1 87 ? -2.783 6.352 14.001 1.00 98.12 87 TRP A O 1
ATOM 627 N N . GLY A 1 88 ? -3.831 6.541 15.977 1.00 97.62 88 GLY A N 1
ATOM 628 C CA . GLY A 1 88 ? -3.613 7.979 16.127 1.00 97.62 88 GLY A CA 1
ATOM 629 C C . GLY A 1 88 ? -3.211 8.394 17.538 1.00 97.62 88 GLY A C 1
ATOM 630 O O . GLY A 1 88 ? -3.322 7.623 18.496 1.00 97.62 88 GLY A O 1
ATOM 631 N N . THR A 1 89 ? -2.788 9.651 17.640 1.00 97.75 89 THR A N 1
ATOM 632 C CA . THR A 1 89 ? -2.641 10.387 18.897 1.00 97.75 89 THR A CA 1
ATOM 633 C C . THR A 1 89 ? -3.809 11.364 19.014 1.00 97.75 89 THR A C 1
ATOM 635 O O . THR A 1 89 ? -3.945 12.263 18.185 1.00 97.75 89 THR A O 1
ATOM 638 N N . LEU A 1 90 ? -4.652 11.215 20.030 1.00 95.88 90 LEU A N 1
ATOM 639 C CA . LEU A 1 90 ? -5.747 12.128 20.338 1.00 95.88 90 LEU A CA 1
ATOM 640 C C . LEU A 1 90 ? -5.404 12.984 21.558 1.00 95.88 90 LEU A C 1
ATOM 642 O O . LEU A 1 90 ? -5.245 12.471 22.669 1.00 95.88 90 LEU A O 1
ATOM 646 N N . GLY A 1 91 ? -5.318 14.294 21.322 1.00 90.00 91 GLY A N 1
ATOM 647 C CA . GLY A 1 91 ? -5.282 15.342 22.341 1.00 90.00 91 GLY A CA 1
ATOM 648 C C . GLY A 1 91 ? -6.358 16.391 22.052 1.00 90.00 91 GLY A C 1
ATOM 649 O O . GLY A 1 91 ? -7.516 16.052 21.824 1.00 90.00 91 GLY A O 1
ATOM 650 N N . ALA A 1 92 ? -5.981 17.674 22.014 1.00 86.56 92 ALA A N 1
ATOM 651 C CA . ALA A 1 92 ? -6.876 18.731 21.524 1.00 86.56 92 ALA A CA 1
ATOM 652 C C . ALA A 1 92 ? -7.215 18.554 20.030 1.00 86.56 92 ALA A C 1
ATOM 654 O O . ALA A 1 92 ? -8.332 18.826 19.592 1.00 86.56 92 ALA A O 1
ATOM 655 N N . THR A 1 93 ? -6.246 18.061 19.263 1.00 94.69 93 THR A N 1
ATOM 656 C CA . THR A 1 93 ? -6.370 17.720 17.847 1.00 94.69 93 THR A CA 1
ATOM 657 C C . THR A 1 93 ? -5.969 16.265 17.628 1.00 94.69 93 THR A C 1
ATOM 659 O O . THR A 1 93 ? -5.357 15.634 18.499 1.00 94.69 93 THR A O 1
ATOM 662 N N . LEU A 1 94 ? -6.343 15.721 16.470 1.00 96.19 94 LEU A N 1
ATOM 663 C CA . LEU A 1 94 ? -5.839 14.428 16.018 1.00 96.19 94 LEU A CA 1
ATOM 664 C C . LEU A 1 94 ? -4.423 14.606 15.454 1.00 96.19 94 LEU A C 1
ATOM 666 O O . LEU A 1 94 ? -4.167 15.548 14.708 1.00 96.19 94 LEU A O 1
ATOM 670 N N . ALA A 1 95 ? -3.509 13.702 15.780 1.00 95.88 95 ALA A N 1
ATOM 671 C CA . ALA A 1 95 ? -2.155 13.685 15.243 1.00 95.88 95 ALA A CA 1
ATOM 672 C C . ALA A 1 95 ? -1.726 12.265 14.863 1.00 95.88 95 ALA A C 1
ATOM 674 O O . ALA A 1 95 ? -2.323 11.272 15.294 1.00 95.88 95 ALA A O 1
ATOM 675 N N . GLU A 1 96 ? -0.671 12.172 14.056 1.00 95.19 96 GLU A N 1
ATOM 676 C CA . GLU A 1 96 ? -0.046 10.895 13.732 1.00 95.19 96 GLU A CA 1
ATOM 677 C C . GLU A 1 96 ? 0.436 10.191 15.005 1.00 95.19 96 GLU A C 1
ATOM 679 O O . GLU A 1 96 ? 0.892 10.816 15.969 1.00 95.19 96 GLU A O 1
ATOM 684 N N . ALA A 1 97 ? 0.298 8.870 15.023 1.00 93.81 97 ALA A N 1
ATOM 685 C CA . ALA A 1 97 ? 0.781 8.063 16.128 1.00 93.81 97 ALA A CA 1
ATOM 686 C C . ALA A 1 97 ? 2.283 7.788 15.951 1.00 93.81 97 ALA A C 1
ATOM 688 O O . ALA A 1 97 ? 2.719 7.506 14.829 1.00 93.81 97 ALA A O 1
ATOM 689 N N . PRO A 1 98 ? 3.093 7.814 17.025 1.00 93.44 98 PRO A N 1
ATOM 690 C CA . PRO A 1 98 ? 4.462 7.333 16.930 1.00 93.44 98 PRO A CA 1
ATOM 691 C C . PRO A 1 98 ? 4.474 5.840 16.595 1.00 93.44 98 PRO A C 1
ATOM 693 O O . PRO A 1 98 ? 3.539 5.094 16.906 1.00 93.44 98 PRO A O 1
ATOM 696 N N . ARG A 1 99 ? 5.574 5.386 15.992 1.00 91.19 99 ARG A N 1
ATOM 697 C CA . ARG A 1 99 ? 5.773 3.965 15.708 1.00 91.19 99 ARG A CA 1
ATOM 698 C C . ARG A 1 99 ? 5.730 3.158 17.007 1.00 91.19 99 ARG A C 1
ATOM 700 O O . ARG A 1 99 ? 6.358 3.533 17.994 1.00 91.19 99 ARG A O 1
ATOM 707 N N . MET A 1 100 ? 5.005 2.046 16.982 1.00 93.88 100 MET A N 1
ATOM 708 C CA . MET A 1 100 ? 4.965 1.089 18.082 1.00 93.88 100 MET A CA 1
ATOM 709 C C . MET A 1 100 ? 5.998 -0.011 17.879 1.00 93.88 100 MET A C 1
ATOM 711 O O . MET A 1 100 ? 6.206 -0.499 16.760 1.00 93.88 100 MET A O 1
ATOM 715 N N . GLU A 1 101 ? 6.592 -0.446 18.981 1.00 93.56 101 GLU A N 1
ATOM 716 C CA . GLU A 1 101 ? 7.316 -1.703 19.034 1.00 93.56 101 GLU A CA 1
ATOM 717 C C . GLU A 1 101 ? 6.350 -2.882 18.824 1.00 93.56 101 GLU A C 1
ATOM 719 O O . GLU A 1 101 ? 5.166 -2.789 19.163 1.00 93.56 101 GLU A O 1
ATOM 724 N N . PRO A 1 102 ? 6.819 -4.034 18.308 1.00 92.81 102 PRO A N 1
ATOM 725 C CA . PRO A 1 102 ? 5.939 -5.165 18.004 1.00 92.81 102 PRO A CA 1
ATOM 726 C C . PRO A 1 102 ? 5.098 -5.659 19.192 1.00 92.81 102 PRO A C 1
ATOM 728 O O . PRO A 1 102 ? 3.975 -6.123 19.000 1.00 92.81 102 PRO A O 1
ATOM 731 N N . HIS A 1 103 ? 5.629 -5.569 20.415 1.00 95.62 103 HIS A N 1
ATOM 732 C CA . HIS A 1 103 ? 4.907 -5.970 21.624 1.00 95.62 103 HIS A CA 1
ATOM 733 C C . HIS A 1 103 ? 3.815 -4.960 22.013 1.00 95.62 103 HIS A C 1
ATOM 735 O O . HIS A 1 103 ? 2.724 -5.381 22.386 1.00 95.62 103 HIS A O 1
ATOM 741 N N . GLU A 1 104 ? 4.067 -3.657 21.850 1.00 97.19 104 GLU A N 1
ATOM 742 C CA . GLU A 1 104 ? 3.071 -2.599 22.068 1.00 97.19 104 GLU A CA 1
ATOM 743 C C . GLU A 1 104 ? 1.934 -2.704 21.037 1.00 97.19 104 GLU A C 1
ATOM 745 O O . GLU A 1 104 ? 0.763 -2.642 21.399 1.00 97.19 104 GLU A O 1
ATOM 750 N N . GLU A 1 105 ? 2.255 -2.946 19.756 1.00 96.50 105 GLU A N 1
ATOM 751 C CA . GLU A 1 105 ? 1.252 -3.145 18.694 1.00 96.50 105 GLU A CA 1
ATOM 752 C C . GLU A 1 105 ? 0.376 -4.381 18.974 1.00 96.50 105 GLU A C 1
ATOM 754 O O . GLU A 1 105 ? -0.841 -4.355 18.765 1.00 96.50 105 GLU A O 1
ATOM 759 N N . ALA A 1 106 ? 0.973 -5.465 19.483 1.00 97.19 106 ALA A N 1
ATOM 760 C CA . ALA A 1 106 ? 0.241 -6.667 19.872 1.00 97.19 106 ALA A CA 1
ATOM 761 C C . ALA A 1 106 ? -0.697 -6.417 21.066 1.00 97.19 106 ALA A C 1
ATOM 763 O O . ALA A 1 106 ? -1.846 -6.867 21.035 1.00 97.19 106 ALA A O 1
ATOM 764 N N . GLU A 1 107 ? -0.234 -5.687 22.085 1.00 98.19 107 GLU A N 1
ATOM 765 C CA . GLU A 1 107 ? -1.027 -5.299 23.257 1.00 98.19 107 GLU A CA 1
ATOM 766 C C . GLU A 1 107 ? -2.191 -4.373 22.869 1.00 98.19 107 GLU A C 1
ATOM 768 O O . GLU A 1 107 ? -3.349 -4.677 23.170 1.00 98.19 107 GLU A O 1
ATOM 773 N N . ALA A 1 108 ? -1.916 -3.308 22.109 1.00 98.31 108 ALA A N 1
ATOM 774 C CA . ALA A 1 108 ? -2.927 -2.386 21.595 1.00 98.31 108 ALA A CA 1
ATOM 775 C C . ALA A 1 108 ? -3.967 -3.111 20.733 1.00 98.31 108 ALA A C 1
ATOM 777 O O . ALA A 1 108 ? -5.174 -2.948 20.918 1.00 98.31 108 ALA A O 1
ATOM 778 N N . SER A 1 109 ? -3.527 -3.993 19.831 1.00 98.12 109 SER A N 1
ATOM 779 C CA . SER A 1 109 ? -4.459 -4.787 19.036 1.00 98.12 109 SER A CA 1
ATOM 780 C C . SER A 1 109 ? -5.284 -5.757 19.886 1.00 98.12 109 SER A C 1
ATOM 782 O O . SER A 1 109 ? -6.415 -6.055 19.500 1.00 98.12 109 SER A O 1
ATOM 784 N N . ALA A 1 110 ? -4.755 -6.292 20.988 1.00 98.38 110 ALA A N 1
ATOM 785 C CA . ALA A 1 110 ? -5.525 -7.140 21.893 1.00 98.38 110 ALA A CA 1
ATOM 786 C C . ALA A 1 110 ? -6.603 -6.332 22.628 1.00 98.38 110 ALA A C 1
ATOM 788 O O . ALA A 1 110 ? -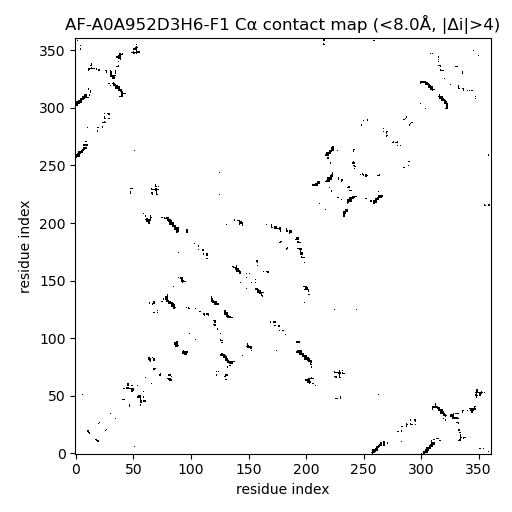7.729 -6.815 22.751 1.00 98.38 110 ALA A O 1
ATOM 789 N N . ALA A 1 111 ? -6.299 -5.096 23.036 1.00 98.31 111 ALA A N 1
ATOM 790 C CA . ALA A 1 111 ? -7.284 -4.172 23.594 1.00 98.31 111 ALA A CA 1
ATOM 791 C C . ALA A 1 111 ? -8.403 -3.867 22.584 1.00 98.31 111 ALA A C 1
ATOM 793 O O . ALA A 1 111 ? -9.576 -4.033 22.912 1.00 98.31 111 ALA A O 1
ATOM 794 N N . MET A 1 112 ? -8.059 -3.556 21.329 1.00 98.44 112 MET A N 1
ATOM 795 C CA . MET A 1 112 ? -9.052 -3.274 20.283 1.00 98.44 112 MET A CA 1
ATOM 796 C C . MET A 1 112 ? -9.976 -4.456 19.973 1.00 98.44 112 MET A C 1
ATOM 798 O O . MET A 1 112 ? -11.163 -4.260 19.723 1.00 98.44 112 MET A O 1
ATOM 802 N N . ARG A 1 113 ? -9.484 -5.700 20.051 1.00 97.75 113 ARG A N 1
ATOM 803 C CA . ARG A 1 113 ? -10.339 -6.892 19.883 1.00 97.75 113 ARG A CA 1
ATOM 804 C C . ARG A 1 113 ? -11.433 -7.003 20.949 1.00 97.75 113 ARG A C 1
ATOM 806 O O . ARG A 1 113 ? -12.462 -7.619 20.695 1.00 97.75 113 ARG A O 1
ATOM 813 N N . ARG A 1 114 ? -11.249 -6.398 22.128 1.00 96.81 114 ARG A N 1
ATOM 814 C CA . ARG A 1 114 ? -12.265 -6.386 23.198 1.00 96.81 114 ARG A CA 1
ATOM 815 C C . ARG A 1 114 ? -13.439 -5.458 22.885 1.00 96.81 114 ARG A C 1
ATOM 817 O O . ARG A 1 114 ? -14.497 -5.642 23.472 1.00 96.81 114 ARG A O 1
ATOM 824 N N . LEU A 1 115 ? -13.259 -4.514 21.958 1.00 97.00 115 LEU A N 1
ATOM 825 C CA . LEU A 1 115 ? -14.306 -3.610 21.473 1.00 97.00 115 LEU A CA 1
ATOM 826 C C . LEU A 1 115 ? -15.123 -4.205 20.317 1.00 97.00 115 LEU A C 1
ATOM 828 O O . LEU A 1 115 ? -16.017 -3.554 19.779 1.00 97.00 115 LEU A O 1
ATOM 832 N N . GLN A 1 116 ? -14.820 -5.439 19.903 1.00 96.50 116 GLN A N 1
ATOM 833 C CA . GLN A 1 116 ? -15.604 -6.111 18.876 1.00 96.50 116 GLN A CA 1
ATOM 834 C C . GLN A 1 116 ? -17.033 -6.360 19.350 1.00 96.50 116 GLN A C 1
ATOM 836 O O . GLN A 1 116 ? -17.288 -6.731 20.495 1.00 96.50 116 GLN A O 1
ATOM 841 N N . THR A 1 117 ? -17.968 -6.236 18.417 1.00 96.25 117 THR A N 1
ATOM 842 C CA . THR A 1 117 ? -19.375 -6.575 18.625 1.00 96.25 117 THR A CA 1
ATOM 843 C C . THR A 1 117 ? -19.781 -7.674 17.640 1.00 96.25 117 THR A C 1
ATOM 845 O O . THR A 1 117 ? -19.046 -7.946 16.690 1.00 96.25 117 THR A O 1
ATOM 848 N N . PRO A 1 118 ? -20.973 -8.287 17.776 1.00 95.62 118 PRO A N 1
ATOM 849 C CA . PRO A 1 118 ? -21.477 -9.232 16.775 1.00 95.62 118 PRO A CA 1
ATOM 850 C C . PRO A 1 118 ? -21.607 -8.651 15.358 1.00 95.62 118 PRO A C 1
ATOM 852 O O . PRO A 1 118 ? -21.819 -9.408 14.413 1.00 95.62 118 PRO A O 1
ATOM 855 N N . ARG A 1 119 ? -21.525 -7.320 15.204 1.00 95.50 119 ARG A N 1
ATOM 856 C CA . ARG A 1 119 ? -21.622 -6.630 13.914 1.00 95.50 119 ARG A CA 1
ATOM 857 C C . ARG A 1 119 ? -20.363 -5.869 13.517 1.00 95.50 119 ARG A C 1
ATOM 859 O O . ARG A 1 119 ? -20.194 -5.649 12.330 1.00 95.50 119 ARG A O 1
ATOM 866 N N . LEU A 1 120 ? -19.493 -5.479 14.445 1.00 97.06 120 LEU A N 1
ATOM 867 C CA . LEU A 1 120 ? -18.289 -4.697 14.156 1.00 97.06 120 LEU A CA 1
ATOM 868 C C . LEU A 1 120 ? -17.044 -5.488 14.558 1.00 97.06 120 LEU A C 1
ATOM 870 O O . LEU A 1 120 ? -16.814 -5.755 15.738 1.00 97.06 120 LEU A O 1
ATOM 874 N N . PHE A 1 121 ? -16.246 -5.865 13.565 1.00 97.81 121 PHE A N 1
ATOM 875 C CA . PHE A 1 121 ? -15.101 -6.753 13.718 1.00 97.81 121 PHE A CA 1
ATOM 876 C C . PHE A 1 121 ? -13.796 -6.007 13.490 1.00 97.81 121 PHE A C 1
ATOM 878 O O . PHE A 1 121 ? -13.650 -5.292 12.503 1.00 97.81 121 PHE A O 1
ATOM 885 N N . TRP A 1 122 ? -12.838 -6.232 14.384 1.00 98.06 122 TRP A N 1
ATOM 886 C CA . TRP A 1 122 ? -11.483 -5.710 14.294 1.00 98.06 122 TRP A CA 1
ATOM 887 C C . TRP A 1 122 ? -10.586 -6.684 13.538 1.00 98.06 122 TRP A C 1
ATOM 889 O O . TRP A 1 122 ? -10.544 -7.873 13.860 1.00 98.06 122 TRP A O 1
ATOM 899 N N . LEU A 1 123 ? -9.819 -6.165 12.583 1.00 97.88 123 LEU A N 1
ATOM 900 C CA . LEU A 1 123 ? -8.811 -6.907 11.839 1.00 97.88 123 LEU A CA 1
ATOM 901 C C . LEU A 1 123 ? -7.449 -6.236 12.017 1.00 97.88 123 LEU A C 1
ATOM 903 O O . LEU A 1 123 ? -7.218 -5.125 11.538 1.00 97.88 123 LEU A O 1
ATOM 907 N N . THR A 1 124 ? -6.531 -6.928 12.689 1.00 96.50 124 THR A N 1
ATOM 908 C CA . THR A 1 124 ? -5.161 -6.445 12.900 1.00 96.50 124 THR A CA 1
ATOM 909 C C . THR A 1 124 ? -4.411 -6.366 11.576 1.00 96.50 124 THR A C 1
ATOM 911 O O . THR A 1 124 ? -4.290 -7.371 10.873 1.00 96.50 124 THR A O 1
ATOM 914 N N . GLY A 1 125 ? -3.881 -5.186 11.260 1.00 94.25 125 GLY A N 1
ATOM 915 C CA . GLY A 1 125 ? -3.148 -4.937 10.026 1.00 94.25 125 GLY A CA 1
ATOM 916 C C . GLY A 1 125 ? -1.643 -4.779 10.209 1.00 94.25 125 GLY A C 1
ATOM 917 O O . GLY A 1 125 ? -0.972 -5.599 10.847 1.00 94.25 125 GLY A O 1
ATOM 918 N N . GLU A 1 126 ? -1.097 -3.761 9.549 1.00 90.00 126 GLU A N 1
ATOM 919 C CA . GLU A 1 126 ? 0.295 -3.338 9.704 1.00 90.00 126 GLU A CA 1
ATOM 920 C C . GLU A 1 126 ? 0.265 -1.849 10.040 1.00 90.00 126 GLU A C 1
ATOM 922 O O . GLU A 1 126 ? -0.318 -1.068 9.286 1.00 90.00 126 GLU A O 1
ATOM 927 N N . GLN A 1 127 ? 0.866 -1.461 11.167 1.00 90.50 127 GLN A N 1
ATOM 928 C CA . GLN A 1 127 ? 0.901 -0.062 11.586 1.00 90.50 127 GLN A CA 1
ATOM 929 C C . GLN A 1 127 ? 1.285 0.912 10.439 1.00 90.50 127 GLN A C 1
ATOM 931 O O . GLN A 1 127 ? 2.223 0.636 9.686 1.00 90.50 127 GLN A O 1
ATOM 936 N N . PRO A 1 128 ? 0.573 2.047 10.305 1.00 93.12 128 PRO A N 1
ATOM 937 C CA . PRO A 1 128 ? -0.463 2.512 11.225 1.00 93.12 128 PRO A CA 1
ATOM 938 C C . PRO A 1 128 ? -1.875 1.969 10.914 1.00 93.12 128 PRO A C 1
ATOM 940 O O . PRO A 1 128 ? -2.811 2.287 11.642 1.00 93.12 128 PRO A O 1
ATOM 943 N N . HIS A 1 129 ? -2.054 1.165 9.861 1.00 95.06 129 HIS A N 1
ATOM 944 C CA . HIS A 1 129 ? -3.369 0.798 9.334 1.00 95.06 129 HIS A CA 1
ATOM 945 C C . HIS A 1 129 ? -3.823 -0.612 9.734 1.00 95.06 129 HIS A C 1
ATOM 947 O O . HIS A 1 129 ? -3.188 -1.625 9.439 1.00 95.06 129 HIS A O 1
ATOM 953 N N . ASN A 1 130 ? -5.008 -0.669 10.326 1.00 97.62 130 ASN A N 1
ATOM 954 C CA . ASN A 1 130 ? -5.799 -1.866 10.596 1.00 97.62 130 ASN A CA 1
ATOM 955 C C . ASN A 1 130 ? -7.112 -1.761 9.826 1.00 97.62 130 ASN A C 1
ATOM 957 O O . ASN A 1 130 ? -7.330 -0.779 9.117 1.00 97.62 130 ASN A O 1
ATOM 961 N N . ALA A 1 131 ? -8.003 -2.735 9.971 1.00 98.25 131 ALA A N 1
ATOM 962 C CA . ALA A 1 131 ? -9.312 -2.653 9.344 1.00 98.25 131 ALA A CA 1
ATOM 963 C C . ALA A 1 131 ? -10.457 -2.952 10.309 1.00 98.25 131 ALA A C 1
ATOM 965 O O . ALA A 1 131 ? -10.301 -3.661 11.306 1.00 98.25 131 ALA A O 1
ATOM 966 N N . LEU A 1 132 ? -11.624 -2.421 9.959 1.00 98.06 132 LEU A N 1
ATOM 967 C CA . LEU A 1 132 ? -12.904 -2.795 10.537 1.00 98.06 132 LE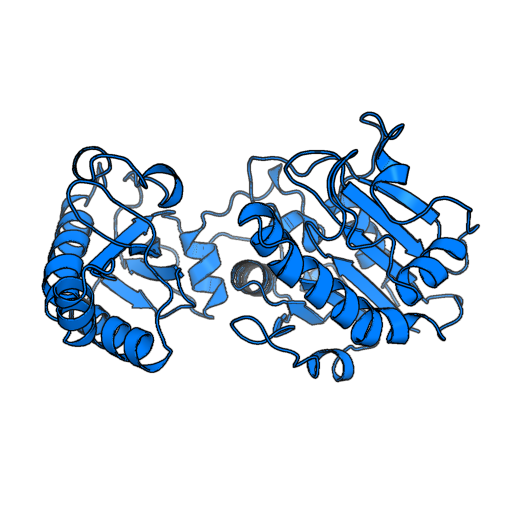U A CA 1
ATOM 968 C C . LEU A 1 132 ? -13.785 -3.426 9.465 1.00 98.06 132 LEU A C 1
ATOM 970 O O . LEU A 1 132 ? -13.810 -2.975 8.319 1.00 98.06 132 LEU A O 1
ATOM 974 N N . VAL A 1 133 ? -14.540 -4.446 9.858 1.00 98.31 133 VAL A N 1
ATOM 975 C CA . VAL A 1 133 ? -15.624 -5.012 9.052 1.00 98.31 133 VAL A CA 1
ATOM 976 C C . VAL A 1 133 ? -16.922 -4.841 9.821 1.00 98.31 133 VAL A C 1
ATOM 978 O O . VAL A 1 133 ? -17.075 -5.378 10.916 1.00 98.31 133 VAL A O 1
ATOM 981 N N . TRP A 1 134 ? -17.860 -4.103 9.240 1.00 97.75 134 TRP A N 1
ATOM 982 C CA . TRP A 1 134 ? -19.170 -3.837 9.811 1.00 97.75 134 TRP A CA 1
ATOM 983 C C . TRP A 1 134 ? -20.254 -4.605 9.045 1.00 97.75 134 TRP A C 1
ATOM 985 O O . TRP A 1 134 ? -20.642 -4.245 7.932 1.00 97.75 134 TRP A O 1
ATOM 995 N N . LEU A 1 135 ? -20.731 -5.697 9.641 1.00 97.00 135 LEU A N 1
ATOM 996 C CA . LEU A 1 135 ? -21.823 -6.516 9.122 1.00 97.00 135 LEU A CA 1
ATOM 997 C C . LEU A 1 135 ? -23.151 -5.768 9.214 1.00 97.00 135 LEU A C 1
ATOM 999 O O . LEU A 1 135 ? -23.498 -5.235 10.272 1.00 97.00 135 LEU A O 1
ATOM 1003 N N . ASP A 1 136 ? -23.889 -5.766 8.103 1.00 90.94 136 ASP A N 1
ATOM 1004 C CA . ASP A 1 136 ? -25.184 -5.093 7.954 1.00 90.94 136 ASP A CA 1
ATOM 1005 C C . ASP A 1 136 ? -25.162 -3.614 8.389 1.00 90.94 136 ASP A C 1
ATOM 1007 O O . ASP A 1 136 ? -26.179 -3.063 8.814 1.00 90.94 136 ASP A O 1
ATOM 1011 N N . GLY A 1 137 ? -23.989 -2.974 8.307 1.00 90.12 137 GLY A N 1
ATOM 1012 C CA . GLY A 1 137 ? -23.831 -1.542 8.521 1.00 90.12 137 GLY A CA 1
ATOM 1013 C C . GLY A 1 137 ? -24.411 -0.737 7.351 1.00 90.12 137 GLY A C 1
ATOM 1014 O O . GLY A 1 137 ? -24.410 -1.220 6.211 1.00 90.12 137 GLY A O 1
ATOM 1015 N N . PRO A 1 138 ? -24.914 0.484 7.598 1.00 93.31 138 PRO A N 1
ATOM 1016 C CA . PRO A 1 138 ? -25.255 1.400 6.515 1.00 93.31 138 PRO A CA 1
ATOM 1017 C C . PRO A 1 138 ? -23.986 1.768 5.744 1.00 93.31 138 PRO A C 1
ATOM 1019 O O . PRO A 1 138 ? -22.919 1.832 6.338 1.00 93.31 138 PRO A O 1
ATOM 1022 N N . ILE A 1 139 ? -24.087 2.011 4.436 1.00 93.31 139 ILE A N 1
ATOM 1023 C CA . ILE A 1 139 ? -22.969 2.550 3.637 1.00 93.31 139 ILE A CA 1
ATOM 1024 C C . ILE A 1 139 ? -23.043 4.077 3.499 1.00 93.31 139 ILE A C 1
ATOM 1026 O O . ILE A 1 139 ? -22.026 4.724 3.274 1.00 93.31 139 ILE A O 1
ATOM 1030 N N . GLU A 1 140 ? -24.240 4.645 3.670 1.00 93.50 140 GLU A N 1
ATOM 1031 C CA . GLU A 1 140 ? -24.544 6.069 3.498 1.00 93.50 140 GLU A CA 1
ATOM 1032 C C . GLU A 1 140 ? -24.140 6.876 4.743 1.00 93.50 140 GLU A C 1
ATOM 1034 O O . GLU A 1 140 ? -24.958 7.444 5.465 1.00 93.50 140 GLU A O 1
ATOM 1039 N N . PHE A 1 141 ? -22.840 6.896 5.013 1.00 94.25 141 PHE A N 1
ATOM 1040 C CA . PHE A 1 141 ? -22.209 7.753 6.008 1.00 94.25 141 PHE A CA 1
ATOM 1041 C C . PHE A 1 141 ? -20.893 8.283 5.450 1.00 94.25 141 PHE A C 1
ATOM 1043 O O . PHE A 1 141 ? -20.322 7.709 4.523 1.00 94.25 141 PHE A O 1
ATOM 1050 N N . ALA A 1 142 ? -20.410 9.383 6.010 1.00 94.62 142 ALA A N 1
ATOM 1051 C CA . ALA A 1 142 ? -19.145 10.001 5.659 1.00 94.62 142 ALA A CA 1
ATOM 1052 C C . ALA A 1 142 ? -18.124 9.814 6.784 1.00 94.62 142 ALA A C 1
ATOM 1054 O O . ALA A 1 142 ? -18.458 9.865 7.970 1.00 94.62 142 ALA A O 1
ATOM 1055 N N . THR A 1 143 ? -16.865 9.631 6.395 1.00 96.19 143 THR A N 1
ATOM 1056 C CA . THR A 1 143 ? -15.702 9.641 7.286 1.00 96.19 143 THR A CA 1
ATOM 1057 C C . THR A 1 143 ? -14.643 10.564 6.703 1.00 96.19 143 THR A C 1
ATOM 1059 O O . THR A 1 143 ? -14.556 10.707 5.482 1.00 96.19 143 THR A O 1
ATOM 1062 N N . THR A 1 144 ? -13.834 11.178 7.563 1.00 96.38 144 THR A N 1
ATOM 1063 C CA . THR A 1 144 ? -12.679 11.966 7.125 1.00 96.38 144 THR A CA 1
ATOM 1064 C C . THR A 1 144 ? -11.448 11.056 7.048 1.00 96.38 144 THR A C 1
ATOM 1066 O O . THR A 1 144 ? -11.119 10.425 8.060 1.00 96.38 144 THR A O 1
ATOM 1069 N N . PRO A 1 145 ? -10.742 10.983 5.901 1.00 95.50 145 PRO A N 1
ATOM 1070 C CA . PRO A 1 145 ? -9.445 10.316 5.804 1.00 95.50 145 PRO A CA 1
ATOM 1071 C C . PRO A 1 145 ? -8.469 10.782 6.887 1.00 95.50 145 PRO A C 1
ATOM 1073 O O . PRO A 1 145 ? -8.475 11.946 7.283 1.00 95.50 145 PRO A O 1
ATOM 1076 N N . PHE A 1 146 ? -7.643 9.869 7.400 1.00 95.75 146 PHE A N 1
ATOM 1077 C CA . PHE A 1 146 ? -6.805 10.163 8.566 1.00 95.75 146 PHE A CA 1
ATOM 1078 C C . PHE A 1 146 ? -5.844 11.338 8.334 1.00 95.75 146 PHE A C 1
ATOM 1080 O O . PHE A 1 146 ? -5.744 12.219 9.180 1.00 95.75 146 PHE A O 1
ATOM 1087 N N . ASP A 1 147 ? -5.194 11.385 7.174 1.00 92.31 147 ASP A N 1
ATOM 1088 C CA . ASP A 1 147 ? -4.285 12.463 6.766 1.00 92.31 147 ASP A CA 1
ATOM 1089 C C . ASP A 1 147 ? -4.976 13.833 6.666 1.00 92.31 147 ASP A C 1
ATOM 1091 O O . ASP A 1 147 ? -4.362 14.855 6.959 1.00 92.31 147 ASP A O 1
ATOM 1095 N N . GLN A 1 148 ? -6.264 13.860 6.319 1.00 94.50 148 GLN A N 1
ATOM 1096 C CA . GLN A 1 148 ? -7.085 15.074 6.310 1.00 94.50 148 GLN A CA 1
ATOM 1097 C C . GLN A 1 148 ? -7.577 15.461 7.712 1.00 94.50 148 GLN A C 1
ATOM 1099 O O . GLN A 1 148 ? -7.769 16.641 8.000 1.00 94.50 148 GLN A O 1
ATOM 1104 N N . ALA A 1 149 ? -7.793 14.485 8.596 1.00 94.88 149 ALA A N 1
ATOM 1105 C CA . ALA A 1 149 ? -8.239 14.728 9.965 1.00 94.88 149 ALA A CA 1
ATOM 1106 C C . ALA A 1 149 ? -7.098 15.199 10.889 1.00 94.88 149 ALA A C 1
ATOM 1108 O O . ALA A 1 149 ? -7.354 15.921 11.856 1.00 94.88 149 ALA A O 1
ATOM 1109 N N . VAL A 1 150 ? -5.849 14.824 10.597 1.00 95.62 150 VAL A N 1
ATOM 1110 C CA . VAL A 1 150 ? -4.659 15.253 11.348 1.00 95.62 150 VAL A CA 1
ATOM 1111 C C . VAL A 1 150 ? -4.546 16.784 11.386 1.00 95.62 150 VAL A C 1
ATOM 1113 O O . VAL A 1 150 ? -4.751 17.479 10.397 1.00 95.62 150 VAL A O 1
ATOM 1116 N N . GLY A 1 151 ? -4.220 17.322 12.563 1.00 94.94 151 GLY A N 1
ATOM 1117 C CA . GLY A 1 151 ? -4.081 18.755 12.829 1.00 94.94 151 GLY A CA 1
ATOM 1118 C C . GLY A 1 151 ? -5.395 19.480 13.131 1.00 94.94 151 GLY A C 1
ATOM 1119 O O . GLY A 1 151 ? -5.357 20.583 13.674 1.00 94.94 151 GLY A O 1
ATOM 1120 N N . ASN A 1 152 ? -6.547 18.864 12.856 1.00 93.50 152 ASN A N 1
ATOM 1121 C CA . ASN A 1 152 ? -7.863 19.459 13.079 1.00 93.50 152 ASN A CA 1
ATOM 1122 C C . ASN A 1 152 ? -8.468 19.054 14.433 1.00 93.50 152 ASN A C 1
ATOM 1124 O O . ASN A 1 152 ? -8.097 18.043 15.039 1.00 93.50 152 ASN A O 1
ATOM 1128 N N . GLU A 1 153 ? -9.438 19.840 14.912 1.00 93.19 153 GLU A N 1
ATOM 1129 C CA . GLU A 1 153 ? -10.248 19.464 16.074 1.00 93.19 153 GLU A CA 1
ATOM 1130 C C . GLU A 1 153 ? -11.078 18.221 15.727 1.00 93.19 153 GLU A C 1
ATOM 1132 O O . GLU A 1 153 ? -11.946 18.264 14.852 1.00 93.19 153 GLU A O 1
ATOM 1137 N N . TYR A 1 154 ? -10.841 17.114 16.433 1.00 86.88 154 TYR A N 1
ATOM 1138 C CA . TYR A 1 154 ? -11.381 15.807 16.052 1.00 86.88 154 TYR A CA 1
ATOM 1139 C C . TYR A 1 154 ? -12.916 15.772 15.981 1.00 86.88 154 TYR A C 1
ATOM 1141 O O . TYR A 1 154 ? -13.464 15.104 15.109 1.00 86.88 154 TYR A O 1
ATOM 1149 N N . ARG A 1 155 ? -13.627 16.521 16.841 1.00 89.62 155 ARG A N 1
ATOM 1150 C CA . ARG A 1 155 ? -15.103 16.577 16.846 1.00 89.62 155 ARG A CA 1
ATOM 1151 C C . ARG A 1 155 ? -15.684 17.158 15.561 1.00 89.62 155 ARG A C 1
ATOM 1153 O O . ARG A 1 155 ? -16.772 16.767 15.155 1.00 89.62 155 ARG A O 1
ATOM 1160 N N . THR A 1 156 ? -14.947 18.048 14.897 1.00 90.81 156 THR A N 1
ATOM 1161 C CA . THR A 1 156 ? -15.345 18.606 13.594 1.00 90.81 156 THR A CA 1
ATOM 1162 C C . THR A 1 156 ? -15.172 17.608 12.449 1.00 90.81 156 THR A C 1
ATOM 1164 O O . THR A 1 156 ? -15.740 17.802 11.381 1.00 90.81 156 THR A O 1
ATOM 1167 N N . GLN A 1 157 ? -14.414 16.534 12.687 1.00 93.75 157 GLN A N 1
ATOM 1168 C CA . GLN A 1 157 ? -14.105 15.471 11.730 1.00 93.75 157 GLN A CA 1
ATOM 1169 C C . GLN A 1 157 ? -14.862 14.172 12.039 1.00 93.75 157 GLN A C 1
ATOM 1171 O O . GLN A 1 157 ? -14.558 13.125 11.472 1.00 93.75 157 GLN A O 1
ATOM 1176 N N . TRP A 1 158 ? -15.819 14.202 12.971 1.00 93.75 158 TRP A N 1
ATOM 1177 C CA . TRP A 1 158 ? -16.558 13.009 13.369 1.00 93.75 158 TRP A CA 1
ATOM 1178 C C . TRP A 1 158 ? -17.261 12.345 12.176 1.00 93.75 158 TRP A C 1
ATOM 1180 O O . TRP A 1 158 ? -17.775 13.051 11.302 1.00 93.75 158 TRP A O 1
ATOM 1190 N N . PRO A 1 159 ? -17.360 10.998 12.167 1.00 95.44 159 PRO A N 1
ATOM 1191 C CA . PRO A 1 159 ? -18.216 10.299 11.218 1.00 95.44 159 PRO A CA 1
ATOM 1192 C C . PRO A 1 159 ? -19.607 10.928 11.208 1.00 95.44 159 PRO A C 1
ATOM 1194 O O . PRO A 1 159 ? -20.104 11.303 12.274 1.00 95.44 159 PRO A O 1
ATOM 1197 N N . SER A 1 160 ? -20.221 11.071 10.037 1.00 95.12 160 SER A N 1
ATOM 1198 C CA . SER A 1 160 ? -21.546 11.685 9.915 1.00 95.12 160 SER A CA 1
ATOM 1199 C C . SER A 1 160 ? -22.494 10.889 9.028 1.00 95.12 160 SER A C 1
ATOM 1201 O O . SER A 1 160 ? -22.048 10.224 8.098 1.00 95.12 160 SER A O 1
ATOM 1203 N N . GLY A 1 161 ? -23.797 10.952 9.301 1.00 94.75 161 GLY A N 1
ATOM 1204 C CA . GLY A 1 161 ? -24.823 10.242 8.528 1.00 94.75 161 GLY A CA 1
ATOM 1205 C C . GLY A 1 161 ? -25.293 8.947 9.193 1.00 94.75 161 GLY A C 1
ATOM 1206 O O . GLY A 1 161 ? -25.315 8.835 10.422 1.00 94.75 161 GLY A O 1
ATOM 1207 N N . ASP A 1 162 ? -25.710 7.965 8.395 1.00 92.50 162 ASP A N 1
ATOM 1208 C CA . ASP A 1 162 ? -26.388 6.784 8.924 1.00 92.50 162 ASP A CA 1
ATOM 1209 C C . ASP A 1 162 ? -25.450 5.925 9.778 1.00 92.50 162 ASP A C 1
ATOM 1211 O O . ASP A 1 162 ? -24.355 5.542 9.374 1.00 92.50 162 ASP A O 1
ATOM 1215 N N . GLY A 1 163 ? -25.888 5.586 10.991 1.00 84.69 163 GLY A N 1
ATOM 1216 C CA . GLY A 1 163 ? -25.097 4.758 11.902 1.00 84.69 163 GLY A CA 1
ATOM 1217 C C . GLY A 1 163 ? -23.854 5.447 12.479 1.00 84.69 163 GLY A C 1
ATOM 1218 O O . GLY A 1 163 ? -23.079 4.780 13.164 1.00 84.69 163 GLY A O 1
ATOM 1219 N N . GLU A 1 164 ? -23.684 6.765 12.292 1.00 93.00 164 GLU A N 1
ATOM 1220 C CA . GLU A 1 164 ? -22.524 7.525 12.791 1.00 93.00 164 GLU A CA 1
ATOM 1221 C C . GLU A 1 164 ? -22.221 7.269 14.276 1.00 93.00 164 GLU A C 1
ATOM 1223 O O . GLU A 1 164 ? -21.060 7.207 14.674 1.00 93.00 164 GLU A O 1
ATOM 1228 N N . GLN A 1 165 ? -23.261 7.065 15.091 1.00 95.06 165 GLN A N 1
ATOM 1229 C CA . GLN A 1 165 ? -23.152 6.857 16.534 1.00 95.06 165 GLN A CA 1
ATOM 1230 C C . GLN A 1 165 ? -22.330 5.614 16.879 1.00 95.06 165 GLN A C 1
ATOM 1232 O O . GLN A 1 165 ? -21.569 5.644 17.838 1.00 95.06 165 GLN A O 1
ATOM 1237 N N . VAL A 1 166 ? -22.426 4.545 16.080 1.00 95.50 166 VAL A N 1
ATOM 1238 C CA . VAL A 1 166 ? -21.658 3.310 16.308 1.00 95.50 166 VAL A CA 1
ATOM 1239 C C . VAL A 1 166 ? -20.163 3.565 16.127 1.00 95.50 166 VAL A C 1
ATOM 1241 O O . VAL A 1 166 ? -19.360 3.101 16.932 1.00 95.50 166 VAL A O 1
ATOM 1244 N N . LEU A 1 167 ? -19.778 4.327 15.098 1.00 95.50 167 LEU A N 1
ATOM 1245 C CA . LEU A 1 167 ? -18.373 4.657 14.849 1.00 95.50 167 LEU A CA 1
ATOM 1246 C C . LEU A 1 167 ? -17.843 5.708 15.824 1.00 95.50 167 LEU A C 1
ATOM 1248 O O . LEU A 1 167 ? -16.697 5.608 16.246 1.00 95.50 167 LEU A O 1
ATOM 1252 N N . ARG A 1 168 ? -18.667 6.688 16.208 1.00 96.38 168 ARG A N 1
ATOM 1253 C CA . ARG A 1 168 ? -18.321 7.684 17.235 1.00 96.38 168 ARG A CA 1
ATOM 1254 C C . ARG A 1 168 ? -18.052 7.009 18.577 1.00 96.38 168 ARG A C 1
ATOM 1256 O O . ARG A 1 168 ? -16.981 7.215 19.135 1.00 96.38 168 ARG A O 1
ATOM 1263 N N . GLN A 1 169 ? -18.950 6.120 19.003 1.00 97.00 169 GLN A N 1
ATOM 1264 C CA . GLN A 1 169 ? -18.754 5.317 20.208 1.00 97.00 169 GLN A CA 1
ATOM 1265 C C . GLN A 1 169 ? -17.492 4.457 20.098 1.00 97.00 169 GLN A C 1
ATOM 1267 O O . GLN A 1 169 ? -16.694 4.431 21.022 1.00 97.00 169 GLN A O 1
ATOM 1272 N N . PHE A 1 170 ? -17.248 3.817 18.949 1.00 97.44 170 PHE A N 1
ATOM 1273 C CA . PHE A 1 170 ? -16.021 3.045 18.742 1.00 97.44 170 PHE A CA 1
ATOM 1274 C C . PHE A 1 170 ? -14.747 3.900 18.876 1.00 97.44 170 PHE A C 1
ATOM 1276 O O . PHE A 1 170 ? -13.768 3.438 19.459 1.00 97.44 170 PHE A O 1
ATOM 1283 N N . ILE A 1 171 ? -14.737 5.135 18.357 1.00 97.44 171 ILE A N 1
ATOM 1284 C CA . ILE A 1 171 ? -13.604 6.065 18.503 1.00 97.44 171 ILE A CA 1
ATOM 1285 C C . ILE A 1 171 ? -13.391 6.404 19.983 1.00 97.44 171 ILE A C 1
ATOM 1287 O O . ILE A 1 171 ? -12.260 6.322 20.464 1.00 97.44 171 ILE A O 1
ATOM 1291 N N . GLU A 1 172 ? -14.456 6.749 20.706 1.00 97.50 172 GLU A N 1
ATOM 12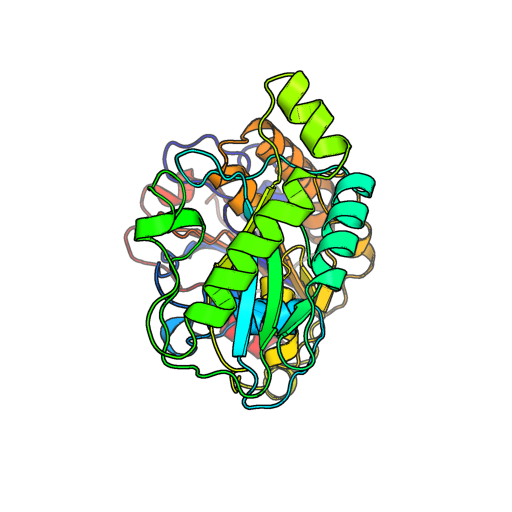92 C CA . GLU A 1 172 ? -14.400 7.082 22.135 1.00 97.50 172 GLU A CA 1
ATOM 1293 C C . GLU A 1 172 ? -13.937 5.889 22.982 1.00 97.50 172 GLU A C 1
ATOM 1295 O O . GLU A 1 172 ? -12.984 6.019 23.751 1.00 97.50 172 GLU A O 1
ATOM 1300 N N . ASP A 1 173 ? -14.516 4.709 22.762 1.00 98.38 173 ASP A N 1
ATOM 1301 C CA . ASP A 1 173 ? -14.132 3.467 23.435 1.00 98.38 173 ASP A CA 1
ATOM 1302 C C . ASP A 1 173 ? -12.670 3.112 23.139 1.00 98.38 173 ASP A C 1
ATOM 1304 O O . ASP A 1 173 ? -11.926 2.714 24.037 1.00 98.38 173 ASP A O 1
ATOM 1308 N N . SER A 1 174 ? -12.226 3.284 21.883 1.00 98.44 174 SER A N 1
ATOM 1309 C CA . SER A 1 174 ? -10.823 3.073 21.507 1.00 98.44 174 SER A CA 1
ATOM 1310 C C . SER A 1 174 ? -9.903 4.004 22.285 1.00 98.44 174 SER A C 1
ATOM 1312 O O . SER A 1 174 ? -8.832 3.586 22.723 1.00 98.44 174 SER A O 1
ATOM 1314 N N . HIS A 1 175 ? -10.333 5.248 22.501 1.00 98.19 175 HIS A N 1
ATOM 1315 C CA . HIS A 1 175 ? -9.547 6.218 23.235 1.00 98.19 175 HIS A CA 1
ATOM 1316 C C . HIS A 1 175 ? -9.415 5.857 24.708 1.00 98.19 175 HIS A C 1
ATOM 1318 O O . HIS A 1 175 ? -8.309 5.906 25.251 1.00 98.19 175 HIS A O 1
ATOM 1324 N N . GLU A 1 176 ? -10.509 5.430 25.332 1.00 98.12 176 GLU A N 1
ATOM 1325 C CA . GLU A 1 176 ? -10.517 4.985 26.721 1.00 98.12 176 GLU A CA 1
ATOM 1326 C C . GLU A 1 176 ? -9.592 3.776 26.927 1.00 98.12 176 GLU A C 1
ATOM 1328 O O . GLU A 1 176 ? -8.668 3.830 27.746 1.00 98.12 176 GLU A O 1
ATOM 1333 N N . VAL A 1 177 ? -9.780 2.701 26.150 1.00 98.44 177 VAL A N 1
ATOM 1334 C CA . VAL A 1 177 ? -9.025 1.457 26.369 1.00 98.44 177 VAL A CA 1
ATOM 1335 C C . VAL A 1 177 ? -7.549 1.592 26.014 1.00 98.44 177 VAL A C 1
ATOM 1337 O O . VAL A 1 177 ? -6.712 1.003 26.695 1.00 98.44 177 VAL A O 1
ATOM 1340 N N . LEU A 1 178 ? -7.206 2.360 24.972 1.00 98.56 178 LEU A N 1
ATOM 1341 C CA . LEU A 1 178 ? -5.813 2.543 24.566 1.00 98.56 178 LEU A CA 1
ATOM 1342 C C . LEU A 1 178 ? -5.071 3.494 25.508 1.00 98.56 178 LEU A C 1
ATOM 1344 O O . LEU A 1 178 ? -3.906 3.244 25.820 1.00 98.56 178 LEU A O 1
ATOM 1348 N N . SER A 1 179 ? -5.721 4.555 25.998 1.00 98.19 179 SER A N 1
ATOM 1349 C CA . SER A 1 179 ? -5.108 5.478 26.969 1.00 98.19 179 SER A CA 1
ATOM 1350 C C . SER A 1 179 ? -4.738 4.779 28.280 1.00 98.19 179 SER A C 1
ATOM 1352 O O . SER A 1 179 ? -3.772 5.168 28.932 1.00 98.19 179 SER A O 1
ATOM 1354 N N . ALA A 1 180 ? -5.474 3.729 28.651 1.00 97.88 180 ALA A N 1
ATOM 1355 C CA . ALA A 1 180 ? -5.227 2.950 29.858 1.00 97.88 180 ALA A CA 1
ATOM 1356 C C . ALA A 1 180 ? -4.046 1.961 29.753 1.00 97.88 180 ALA A C 1
ATOM 1358 O O . ALA A 1 180 ? -3.675 1.371 30.767 1.00 97.88 180 ALA A O 1
ATOM 1359 N N . LEU A 1 181 ? -3.455 1.759 28.568 1.00 98.31 181 LEU A N 1
ATOM 1360 C CA . LEU A 1 181 ? -2.336 0.826 28.389 1.00 98.31 181 LEU A CA 1
ATOM 1361 C C . LEU A 1 181 ? -1.050 1.358 29.031 1.00 98.31 181 LEU A C 1
ATOM 1363 O O . LEU A 1 181 ? -0.709 2.535 28.896 1.00 98.31 181 LEU A O 1
ATOM 1367 N N . GLU A 1 182 ? -0.290 0.473 29.680 1.00 98.12 182 GLU A N 1
ATOM 1368 C CA . GLU A 1 182 ? 0.887 0.845 30.478 1.00 98.12 182 GLU A CA 1
ATOM 1369 C C . GLU A 1 182 ? 1.960 1.552 29.636 1.00 98.12 182 GLU A C 1
ATOM 1371 O O . GLU A 1 182 ? 2.591 2.508 30.088 1.00 98.12 182 GLU A O 1
ATOM 1376 N N . PHE A 1 183 ? 2.176 1.131 28.385 1.00 98.06 183 PHE A N 1
ATOM 1377 C CA . PHE A 1 183 ? 3.135 1.812 27.510 1.00 98.06 183 PHE A CA 1
ATOM 1378 C C . PHE A 1 183 ? 2.690 3.238 27.145 1.00 98.06 183 PHE A C 1
ATOM 1380 O O . PHE A 1 183 ? 3.536 4.123 27.026 1.00 98.06 183 PHE A O 1
ATOM 1387 N N . ASN A 1 184 ? 1.383 3.497 27.020 1.00 98.12 184 ASN A N 1
ATOM 1388 C CA . ASN A 1 184 ? 0.868 4.840 26.761 1.00 98.12 184 ASN A CA 1
ATOM 1389 C C . ASN A 1 184 ? 0.965 5.734 27.996 1.00 98.12 184 ASN A C 1
ATOM 1391 O O . ASN A 1 184 ? 1.340 6.895 27.851 1.00 98.12 184 ASN A O 1
ATOM 1395 N N . GLN A 1 185 ? 0.716 5.195 29.192 1.00 97.75 185 GLN A N 1
ATOM 1396 C CA . GLN A 1 185 ? 0.954 5.911 30.451 1.00 97.75 185 GLN A CA 1
ATOM 1397 C C . GLN A 1 185 ? 2.430 6.305 30.579 1.00 97.75 185 GLN A C 1
ATOM 1399 O O . GLN A 1 185 ? 2.742 7.480 30.747 1.00 97.75 185 GLN A O 1
ATOM 1404 N N . ARG A 1 186 ? 3.354 5.360 30.344 1.00 97.50 186 ARG A N 1
ATOM 1405 C CA . ARG A 1 186 ? 4.802 5.636 30.347 1.00 97.50 186 ARG A CA 1
ATOM 1406 C C . ARG A 1 186 ? 5.215 6.692 29.319 1.00 97.50 186 ARG A C 1
ATOM 1408 O O . ARG A 1 186 ? 6.080 7.514 29.611 1.00 97.50 186 ARG A O 1
ATOM 1415 N N . ARG A 1 187 ? 4.620 6.688 28.118 1.00 96.44 187 ARG A N 1
ATOM 1416 C CA . ARG A 1 187 ? 4.866 7.729 27.103 1.00 96.44 187 ARG A CA 1
ATOM 1417 C C . ARG A 1 187 ? 4.408 9.095 27.592 1.00 96.44 187 ARG A C 1
ATOM 1419 O O . ARG A 1 187 ? 5.185 10.040 27.510 1.00 96.44 187 ARG A O 1
ATOM 1426 N N . GLN A 1 188 ? 3.198 9.181 28.139 1.00 95.44 188 GLN A N 1
ATOM 1427 C CA . GLN A 1 188 ? 2.651 10.430 28.667 1.00 95.44 188 GLN A CA 1
ATOM 1428 C C . GLN A 1 188 ? 3.489 10.974 29.831 1.00 95.44 188 GLN A C 1
ATOM 1430 O O . GLN A 1 188 ? 3.844 12.151 29.809 1.00 95.44 188 GLN A O 1
ATOM 1435 N N . ASP A 1 189 ? 3.890 10.121 30.779 1.00 96.94 189 ASP A N 1
ATOM 1436 C CA . ASP A 1 189 ? 4.761 10.492 31.906 1.00 96.94 189 ASP A CA 1
ATOM 1437 C C . ASP A 1 189 ? 6.127 11.024 31.438 1.00 96.94 189 ASP A C 1
ATOM 1439 O O . ASP A 1 189 ? 6.718 11.902 32.067 1.00 96.94 189 ASP A O 1
ATOM 1443 N N . ALA A 1 190 ? 6.622 10.521 30.303 1.00 96.88 190 ALA A N 1
ATOM 1444 C CA . ALA A 1 190 ? 7.854 10.974 29.663 1.00 96.88 190 ALA A CA 1
ATOM 1445 C C . ALA A 1 190 ? 7.667 12.184 28.722 1.00 96.88 190 ALA A C 1
ATOM 1447 O O . ALA A 1 190 ? 8.632 12.620 28.093 1.00 96.88 190 ALA A O 1
ATOM 1448 N N . GLY A 1 191 ? 6.449 12.719 28.582 1.00 95.69 191 GLY A N 1
ATOM 1449 C CA . GLY A 1 191 ? 6.135 13.807 27.649 1.00 95.69 191 GLY A CA 1
ATOM 1450 C C . GLY A 1 191 ? 6.166 13.406 26.166 1.00 95.69 191 GLY A C 1
ATOM 1451 O O . GLY A 1 191 ? 6.240 14.274 25.297 1.00 95.69 191 GLY A O 1
ATOM 1452 N N . ALA A 1 192 ? 6.124 12.108 25.864 1.00 95.69 192 ALA A N 1
ATOM 1453 C CA . ALA A 1 192 ? 6.058 11.566 24.511 1.00 95.69 192 ALA A CA 1
ATOM 1454 C C . ALA A 1 192 ? 4.596 11.368 24.054 1.00 95.69 192 ALA A C 1
ATOM 1456 O O . ALA A 1 192 ? 3.720 11.083 24.877 1.00 95.69 192 ALA A O 1
ATOM 1457 N N . PRO A 1 193 ? 4.303 11.479 22.744 1.00 96.31 193 PRO A N 1
ATOM 1458 C CA . PRO A 1 193 ? 2.950 11.277 22.230 1.00 96.31 193 PRO A CA 1
ATOM 1459 C C . PRO A 1 193 ? 2.470 9.826 22.456 1.00 96.31 193 PRO A C 1
ATOM 1461 O O . PRO A 1 193 ? 3.226 8.887 22.192 1.00 96.31 193 PRO A O 1
ATOM 1464 N N . PRO A 1 194 ? 1.235 9.601 22.938 1.00 97.69 194 PRO A N 1
ATOM 1465 C CA . PRO A 1 194 ? 0.665 8.261 23.073 1.00 97.69 194 PRO A CA 1
ATOM 1466 C C . PRO A 1 194 ? 0.045 7.753 21.759 1.00 97.69 194 PRO A C 1
ATOM 1468 O O . PRO A 1 194 ? -0.310 8.532 20.888 1.00 97.69 194 PRO A O 1
ATOM 1471 N N . VAL A 1 195 ? -0.162 6.441 21.639 1.00 98.19 195 VAL A N 1
ATOM 1472 C CA . VAL A 1 195 ? -0.991 5.822 20.587 1.00 98.19 195 VAL A CA 1
ATOM 1473 C C . VAL A 1 195 ? -2.331 5.462 21.211 1.00 98.19 195 VAL A C 1
ATOM 1475 O O . VAL A 1 195 ? -2.518 4.353 21.710 1.00 98.19 195 VAL A O 1
ATOM 1478 N N . ASN A 1 196 ? -3.237 6.428 21.279 1.00 98.12 196 ASN A N 1
ATOM 1479 C CA . ASN A 1 196 ? -4.401 6.373 22.158 1.00 98.12 196 ASN A CA 1
ATOM 1480 C C . ASN A 1 196 ? -5.730 6.598 21.440 1.00 98.12 196 ASN A C 1
ATOM 1482 O O . ASN A 1 196 ? -6.683 6.998 22.089 1.00 98.12 196 ASN A O 1
ATOM 1486 N N . VAL A 1 197 ? -5.818 6.413 20.128 1.00 98.38 197 VAL A N 1
ATOM 1487 C CA . VAL A 1 197 ? -7.107 6.390 19.428 1.00 98.38 197 VAL A CA 1
ATOM 1488 C C . VAL A 1 197 ? -7.007 5.541 18.170 1.00 98.38 197 VAL A C 1
ATOM 1490 O O . VAL A 1 197 ? -5.934 5.409 17.574 1.00 98.38 197 VAL A O 1
ATOM 1493 N N . VAL A 1 198 ? -8.139 4.992 17.741 1.00 98.31 198 VAL A N 1
ATOM 1494 C CA . VAL A 1 198 ? -8.318 4.458 16.394 1.00 98.31 198 VAL A CA 1
ATOM 1495 C C . VAL A 1 198 ? -9.271 5.347 15.614 1.00 98.31 198 VAL A C 1
ATOM 1497 O O . VAL A 1 198 ? -10.393 5.600 16.042 1.00 98.31 198 VAL A O 1
ATOM 1500 N N . TRP A 1 199 ? -8.844 5.759 14.424 1.00 98.12 199 TRP A N 1
ATOM 1501 C CA . TRP A 1 199 ? -9.638 6.576 13.518 1.00 98.12 199 TRP A CA 1
ATOM 1502 C C . TRP A 1 199 ? -10.152 5.754 12.321 1.00 98.12 199 TRP A C 1
ATOM 1504 O O . TRP A 1 199 ? -9.337 5.332 11.489 1.00 98.12 199 TRP A O 1
ATOM 1514 N N . PRO A 1 200 ? -11.468 5.483 12.219 1.00 97.62 200 PRO A N 1
ATOM 1515 C CA . PRO A 1 200 ? -12.057 4.736 11.114 1.00 97.62 200 PRO A CA 1
ATOM 1516 C C . PRO A 1 200 ? -12.338 5.620 9.887 1.00 97.62 200 PRO A C 1
ATOM 1518 O O . PRO A 1 200 ? -12.937 6.685 10.016 1.00 97.62 200 PRO A O 1
ATOM 1521 N N . TRP A 1 201 ? -11.954 5.167 8.690 1.00 97.25 201 TRP A N 1
ATOM 1522 C CA . TRP A 1 201 ? -12.191 5.894 7.436 1.00 97.25 201 TRP A CA 1
ATOM 1523 C C . TRP A 1 201 ? -12.163 4.998 6.187 1.00 97.25 201 TRP A C 1
ATOM 1525 O O . TRP A 1 201 ? -11.861 3.807 6.266 1.00 97.25 201 TRP A O 1
ATOM 1535 N N . GLY A 1 202 ? -12.478 5.560 5.016 1.00 95.38 202 GLY A N 1
ATOM 1536 C CA . GLY A 1 202 ? -12.332 4.865 3.728 1.00 95.38 202 GLY A CA 1
ATOM 1537 C C . GLY A 1 202 ? -13.354 3.744 3.527 1.00 95.38 202 GLY A C 1
ATOM 1538 O O . GLY A 1 202 ? -13.015 2.667 3.034 1.00 95.38 202 GLY A O 1
ATOM 1539 N N . GLN A 1 203 ? -14.590 3.986 3.962 1.00 96.12 203 GLN A N 1
ATOM 1540 C CA . GLN A 1 203 ? -15.695 3.039 3.935 1.00 96.12 203 GLN A CA 1
ATOM 1541 C C . GLN A 1 203 ? -16.039 2.575 2.514 1.00 96.12 203 GLN A C 1
ATOM 1543 O O . GLN A 1 203 ? -16.119 3.369 1.579 1.00 96.12 203 GLN A O 1
ATOM 1548 N N . GLY A 1 204 ? -16.278 1.275 2.351 1.00 95.75 204 GLY A N 1
ATOM 1549 C CA . GLY A 1 204 ? -16.705 0.705 1.077 1.00 95.75 204 GLY A CA 1
ATOM 1550 C C . GLY A 1 204 ? -17.101 -0.761 1.180 1.00 95.75 204 GLY A C 1
ATOM 1551 O O . GLY A 1 204 ? -16.722 -1.461 2.119 1.00 95.75 204 GLY A O 1
ATOM 1552 N N . TRP A 1 205 ? -17.846 -1.244 0.190 1.00 95.75 205 TR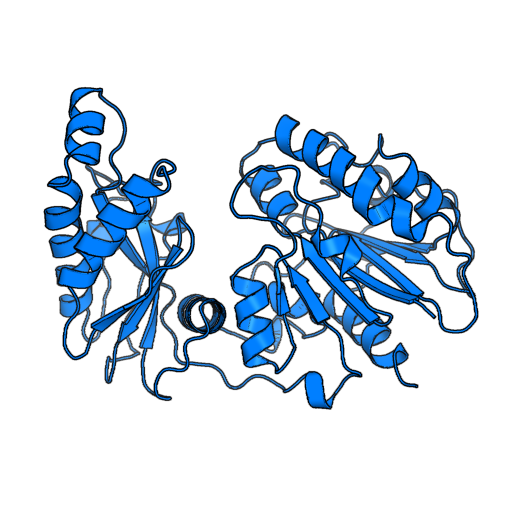P A N 1
ATOM 1553 C CA . TRP A 1 205 ? -18.067 -2.678 -0.002 1.00 95.75 205 TRP A CA 1
ATOM 1554 C C . TRP A 1 205 ? -16.928 -3.306 -0.797 1.00 95.75 205 TRP A C 1
ATOM 1556 O O . TRP A 1 205 ? -16.194 -2.620 -1.512 1.00 95.75 205 TRP A O 1
ATOM 1566 N N . MET A 1 206 ? -16.804 -4.630 -0.709 1.00 94.69 206 MET A N 1
ATOM 1567 C CA . MET A 1 206 ? -15.872 -5.364 -1.560 1.00 94.69 206 MET A CA 1
ATOM 1568 C C . MET A 1 206 ? -16.213 -5.135 -3.043 1.00 94.69 206 MET A C 1
ATOM 1570 O O . MET A 1 206 ? -17.319 -5.478 -3.471 1.00 94.69 206 MET A O 1
ATOM 1574 N N . PRO A 1 207 ? -15.295 -4.565 -3.846 1.00 92.06 207 PRO A N 1
ATOM 1575 C CA . PRO A 1 207 ? -15.574 -4.255 -5.239 1.00 92.06 207 PRO A CA 1
ATOM 1576 C C . PRO A 1 207 ? -15.541 -5.520 -6.097 1.00 92.06 207 PRO A C 1
ATOM 1578 O O . PRO A 1 207 ? -14.826 -6.486 -5.817 1.00 92.06 207 PRO A O 1
ATOM 1581 N N . ARG A 1 208 ? -16.250 -5.478 -7.225 1.00 90.88 208 ARG A N 1
ATOM 1582 C CA . ARG A 1 208 ? -16.073 -6.461 -8.297 1.00 90.88 208 ARG A CA 1
ATOM 1583 C C . ARG A 1 208 ? -14.965 -5.978 -9.224 1.00 90.88 208 ARG A C 1
ATOM 1585 O O . ARG A 1 208 ? -15.152 -5.014 -9.958 1.00 90.88 208 ARG A O 1
ATOM 1592 N N . MET A 1 209 ? -13.826 -6.659 -9.192 1.00 92.44 209 MET A N 1
ATOM 1593 C CA . MET A 1 209 ? -12.666 -6.334 -10.023 1.00 92.44 209 MET A CA 1
ATOM 1594 C C . MET A 1 209 ? -12.514 -7.329 -11.180 1.00 92.44 209 MET A C 1
ATOM 1596 O O . MET A 1 209 ? -12.934 -8.486 -11.070 1.00 92.44 209 MET A O 1
ATOM 1600 N N . PRO A 1 210 ? -11.911 -6.914 -12.308 1.00 92.94 210 PRO A N 1
ATOM 1601 C CA . PRO A 1 210 ? -11.578 -7.837 -13.380 1.00 92.94 210 PRO A CA 1
ATOM 1602 C C . PRO A 1 210 ? -10.593 -8.905 -12.898 1.00 92.94 210 PRO A C 1
ATOM 1604 O O . PRO A 1 210 ? -9.606 -8.606 -12.229 1.00 92.94 210 PRO A O 1
ATOM 1607 N N . ASN A 1 211 ? -10.825 -10.154 -13.301 1.00 93.88 211 ASN A N 1
ATOM 1608 C CA . ASN A 1 211 ? -9.897 -11.239 -13.013 1.00 93.88 211 ASN A CA 1
ATOM 1609 C C . ASN A 1 211 ? -8.715 -11.192 -13.995 1.00 93.88 211 ASN A C 1
ATOM 1611 O O . ASN A 1 211 ? -8.842 -11.566 -15.163 1.00 93.88 211 ASN A O 1
ATOM 1615 N N . LEU A 1 212 ? -7.569 -10.714 -13.519 1.00 92.81 212 LEU A N 1
ATOM 1616 C CA . LEU A 1 212 ? -6.337 -10.609 -14.291 1.00 92.81 212 LEU A CA 1
ATOM 1617 C C . LEU A 1 212 ? -5.674 -11.970 -14.526 1.00 92.81 212 LEU A C 1
ATOM 1619 O O . LEU A 1 212 ? -5.039 -12.145 -15.562 1.00 92.81 212 LEU A O 1
ATOM 1623 N N . ALA A 1 213 ? -5.876 -12.950 -13.641 1.00 90.19 213 ALA A N 1
ATOM 1624 C CA . ALA A 1 213 ? -5.368 -14.310 -13.840 1.00 90.19 213 ALA A CA 1
ATOM 1625 C C . ALA A 1 213 ? -6.050 -15.047 -15.007 1.00 90.19 213 ALA A C 1
ATOM 1627 O O . ALA A 1 213 ? -5.497 -16.010 -15.527 1.00 90.19 213 ALA A O 1
ATOM 1628 N N . LEU A 1 214 ? -7.229 -14.586 -15.445 1.00 90.75 214 LEU A N 1
ATOM 1629 C CA . LEU A 1 214 ? -7.874 -15.059 -16.677 1.00 90.75 214 LEU A CA 1
ATOM 1630 C C . LEU A 1 214 ? -7.417 -14.296 -17.931 1.00 90.75 214 LEU A C 1
ATOM 1632 O O . LEU A 1 214 ? -7.646 -14.763 -19.043 1.00 90.75 214 LEU A O 1
ATOM 1636 N N . ARG A 1 215 ? -6.815 -13.110 -17.771 1.00 88.69 215 ARG A N 1
ATOM 1637 C CA . ARG A 1 215 ? -6.404 -12.230 -18.881 1.00 88.69 215 ARG A CA 1
ATOM 1638 C C . ARG A 1 215 ? -4.940 -12.396 -19.258 1.00 88.69 215 ARG A C 1
ATOM 1640 O O . ARG A 1 215 ? -4.584 -12.175 -20.413 1.00 88.69 215 ARG A O 1
ATOM 1647 N N . TYR A 1 216 ? -4.104 -12.738 -18.285 1.00 87.50 216 TYR A N 1
ATOM 1648 C CA . TYR A 1 216 ? -2.660 -12.788 -18.437 1.00 87.50 216 TYR A CA 1
ATOM 1649 C C . TYR A 1 216 ? -2.102 -14.141 -17.994 1.00 87.50 216 TYR A C 1
ATOM 1651 O O . TYR A 1 216 ? -2.700 -14.812 -17.150 1.00 87.50 216 TYR A O 1
ATOM 1659 N N . PRO A 1 217 ? -0.937 -14.539 -18.529 1.00 85.44 217 PRO A N 1
ATOM 1660 C CA . PRO A 1 217 ? -0.196 -15.686 -18.027 1.00 85.44 217 PRO A CA 1
ATOM 1661 C C . PRO A 1 217 ? 0.076 -15.573 -16.520 1.00 85.44 217 PRO A C 1
ATOM 1663 O O . PRO A 1 217 ? 0.218 -14.457 -16.008 1.00 85.44 217 PRO A O 1
ATOM 1666 N N . PRO A 1 218 ? 0.205 -16.706 -15.808 1.00 82.94 218 PRO A N 1
ATOM 1667 C CA . PRO A 1 218 ? 0.496 -16.697 -14.383 1.00 82.94 218 PRO A CA 1
ATOM 1668 C C . PRO A 1 218 ? 1.753 -15.881 -14.061 1.00 82.94 218 PRO A C 1
ATOM 1670 O O . PRO A 1 218 ? 2.847 -16.178 -14.540 1.00 82.94 218 PRO A O 1
ATOM 1673 N N . ALA A 1 219 ? 1.588 -14.873 -13.209 1.00 85.19 219 ALA A N 1
ATOM 1674 C CA . ALA A 1 219 ? 2.666 -14.054 -12.681 1.00 85.19 219 ALA A CA 1
ATOM 1675 C C . ALA A 1 219 ? 2.530 -13.970 -11.161 1.00 85.19 219 ALA A C 1
ATOM 1677 O O . ALA A 1 219 ? 1.425 -13.820 -10.632 1.00 85.19 219 ALA A O 1
ATOM 1678 N N . THR A 1 220 ? 3.657 -14.072 -10.458 1.00 91.69 220 THR A N 1
ATOM 1679 C CA . THR A 1 220 ? 3.690 -13.785 -9.020 1.00 91.69 220 THR A CA 1
ATOM 1680 C C . THR A 1 220 ? 4.038 -12.318 -8.823 1.00 91.69 220 THR A C 1
ATOM 1682 O O . THR A 1 220 ? 5.042 -11.839 -9.353 1.00 91.69 220 THR A O 1
ATOM 1685 N N . VAL A 1 221 ? 3.211 -11.619 -8.048 1.00 95.94 221 VAL A N 1
ATOM 1686 C CA . VAL A 1 221 ? 3.463 -10.240 -7.630 1.00 95.94 221 VAL A CA 1
ATOM 1687 C C . VAL A 1 221 ? 4.234 -10.253 -6.314 1.00 95.94 221 VAL A C 1
ATOM 1689 O O . VAL A 1 221 ? 3.739 -10.755 -5.311 1.00 95.94 221 VAL A O 1
ATOM 1692 N N . HIS A 1 222 ? 5.443 -9.711 -6.283 1.00 96.50 222 HIS A N 1
ATOM 1693 C CA . HIS A 1 222 ? 6.225 -9.526 -5.064 1.00 96.50 222 HIS A CA 1
ATOM 1694 C C . HIS A 1 222 ? 6.064 -8.085 -4.600 1.00 96.50 222 HIS A C 1
ATOM 1696 O O . HIS A 1 222 ? 6.436 -7.174 -5.332 1.00 96.50 222 HIS A O 1
ATOM 1702 N N . THR A 1 223 ? 5.513 -7.863 -3.407 1.00 95.38 223 THR A N 1
ATOM 1703 C CA . THR A 1 223 ? 5.277 -6.499 -2.917 1.00 95.38 223 THR A CA 1
ATOM 1704 C C . THR A 1 223 ? 5.406 -6.348 -1.406 1.00 95.38 223 THR A C 1
ATOM 1706 O O . THR A 1 223 ? 5.125 -7.273 -0.637 1.00 95.38 223 THR A O 1
ATOM 1709 N N . ASP A 1 224 ? 5.867 -5.179 -0.976 1.00 92.81 224 ASP A N 1
ATOM 1710 C CA . ASP A 1 224 ? 5.861 -4.705 0.410 1.00 92.81 224 ASP A CA 1
ATOM 1711 C C . ASP A 1 224 ? 4.530 -4.030 0.796 1.00 92.81 224 ASP A C 1
ATOM 1713 O O . ASP A 1 224 ? 4.189 -3.970 1.975 1.00 92.81 224 ASP A O 1
ATOM 1717 N N . SER A 1 225 ? 3.727 -3.617 -0.186 1.00 91.56 225 SER A N 1
ATOM 1718 C CA . SER A 1 225 ? 2.467 -2.907 0.019 1.00 91.56 225 SER A CA 1
ATOM 1719 C C . SER A 1 225 ? 1.301 -3.841 0.337 1.00 91.56 225 SER A C 1
ATOM 1721 O O . SER A 1 225 ? 0.924 -4.720 -0.448 1.00 91.56 225 SER A O 1
ATOM 1723 N N . LEU A 1 226 ? 0.653 -3.621 1.485 1.00 92.06 226 LEU A N 1
ATOM 1724 C CA . LEU A 1 226 ? -0.582 -4.323 1.842 1.00 92.06 226 LEU A CA 1
ATOM 1725 C C . LEU A 1 226 ? -1.724 -4.013 0.857 1.00 92.06 226 LEU A C 1
ATOM 1727 O O . LEU A 1 226 ? -2.531 -4.898 0.566 1.00 92.06 226 LEU A O 1
ATOM 1731 N N . ARG A 1 227 ? -1.747 -2.802 0.293 1.00 93.00 227 ARG A N 1
ATOM 1732 C CA . ARG A 1 227 ? -2.744 -2.361 -0.691 1.00 93.00 227 ARG A CA 1
ATOM 1733 C C . ARG A 1 227 ? -2.607 -3.112 -2.010 1.00 93.00 227 ARG A C 1
ATOM 1735 O O . ARG A 1 227 ? -3.586 -3.663 -2.507 1.00 93.00 227 ARG A O 1
ATOM 1742 N N . VAL A 1 228 ? -1.380 -3.246 -2.519 1.00 95.06 228 VAL A N 1
ATOM 1743 C CA . VAL A 1 228 ? -1.099 -4.041 -3.728 1.00 95.06 228 VAL A CA 1
ATOM 1744 C C . VAL A 1 228 ? -1.454 -5.514 -3.508 1.00 95.06 228 VAL A C 1
ATOM 1746 O O . VAL A 1 228 ? -2.043 -6.135 -4.394 1.00 95.06 228 VAL A O 1
ATOM 1749 N N . ARG A 1 229 ? -1.190 -6.082 -2.317 1.00 95.25 229 ARG A N 1
ATOM 1750 C CA . ARG A 1 229 ? -1.656 -7.444 -1.968 1.00 95.25 229 ARG A CA 1
ATOM 1751 C C . ARG A 1 229 ? -3.181 -7.560 -2.012 1.00 95.25 229 ARG A C 1
ATOM 1753 O O . ARG A 1 229 ? -3.700 -8.559 -2.510 1.00 95.25 229 ARG A O 1
ATOM 1760 N N . GLY A 1 230 ? -3.892 -6.551 -1.510 1.00 95.50 230 GLY A N 1
ATOM 1761 C CA . GLY A 1 230 ? -5.351 -6.491 -1.574 1.00 95.50 230 GLY A CA 1
ATOM 1762 C C . GLY A 1 230 ? -5.857 -6.493 -3.006 1.00 95.50 230 GLY A C 1
ATOM 1763 O O . GLY A 1 230 ? -6.688 -7.326 -3.368 1.00 95.50 230 GLY A O 1
ATOM 1764 N N . LEU A 1 231 ? -5.267 -5.652 -3.855 1.00 95.75 231 LEU A N 1
ATOM 1765 C CA . LEU A 1 231 ? -5.628 -5.595 -5.263 1.00 95.75 231 LEU A CA 1
ATOM 1766 C C . LEU A 1 231 ? -5.317 -6.901 -6.004 1.00 95.75 231 LEU A C 1
ATOM 1768 O O . LEU A 1 231 ? -6.132 -7.354 -6.808 1.00 95.75 231 LEU A O 1
ATOM 1772 N N . CYS A 1 232 ? -4.186 -7.550 -5.709 1.00 96.12 232 CYS A N 1
ATOM 1773 C CA . CYS A 1 232 ? -3.863 -8.865 -6.266 1.00 96.12 232 CYS A CA 1
ATOM 1774 C C . CYS A 1 232 ? -4.962 -9.881 -5.943 1.00 96.12 232 CYS A C 1
ATOM 1776 O O . CYS A 1 232 ? -5.443 -10.569 -6.839 1.00 96.12 232 CYS A O 1
ATOM 1778 N N . ARG A 1 233 ? -5.434 -9.930 -4.691 1.00 95.31 233 ARG A N 1
ATOM 1779 C CA . ARG A 1 233 ? -6.519 -10.844 -4.305 1.00 95.31 233 ARG A CA 1
ATOM 1780 C C . ARG A 1 233 ? -7.844 -10.514 -4.984 1.00 95.31 233 ARG A C 1
ATOM 1782 O O . ARG A 1 233 ? -8.514 -11.436 -5.442 1.00 95.31 233 ARG A O 1
ATOM 1789 N N . LEU A 1 234 ? -8.199 -9.234 -5.088 1.00 95.06 234 LEU A N 1
ATOM 1790 C CA . LEU A 1 234 ? -9.416 -8.800 -5.783 1.00 95.06 234 LEU A CA 1
ATOM 1791 C C . LEU A 1 234 ? -9.377 -9.132 -7.284 1.00 95.06 234 LEU A C 1
ATOM 1793 O O . LEU A 1 234 ? -10.409 -9.419 -7.881 1.00 95.06 234 LEU A O 1
ATOM 1797 N N . THR A 1 235 ? -8.188 -9.135 -7.887 1.00 95.12 235 THR A N 1
ATOM 1798 C CA . THR A 1 235 ? -7.977 -9.404 -9.319 1.00 95.12 235 THR A CA 1
ATOM 1799 C C . THR A 1 235 ? -7.568 -10.847 -9.629 1.00 95.12 235 THR A C 1
ATOM 1801 O O . THR A 1 235 ? -7.331 -11.186 -10.787 1.00 95.12 235 THR A O 1
ATOM 1804 N N . GLY A 1 236 ? -7.493 -11.724 -8.625 1.00 94.25 236 GLY A N 1
ATOM 1805 C CA . GLY A 1 236 ? -7.122 -13.132 -8.790 1.00 94.25 236 GLY A CA 1
ATOM 1806 C C . GLY A 1 236 ? -5.626 -13.402 -9.002 1.00 94.25 236 GLY A C 1
ATOM 1807 O O . GLY A 1 236 ? -5.256 -14.546 -9.258 1.00 94.25 236 GLY A O 1
ATOM 1808 N N . LEU A 1 237 ? -4.755 -12.395 -8.888 1.00 94.00 237 LEU A N 1
ATOM 1809 C CA . LEU A 1 237 ? -3.304 -12.574 -8.959 1.00 94.00 237 LEU A CA 1
ATOM 1810 C C . LEU A 1 237 ? -2.739 -13.148 -7.654 1.00 94.00 237 LEU A C 1
ATOM 1812 O O . LEU A 1 237 ? -3.214 -12.868 -6.552 1.00 94.00 237 LEU A O 1
ATOM 1816 N N . THR A 1 238 ? -1.661 -13.923 -7.776 1.00 93.25 238 THR A N 1
ATOM 1817 C CA . THR A 1 238 ? -0.910 -14.411 -6.613 1.00 93.25 238 THR A CA 1
ATOM 1818 C C . THR A 1 238 ? 0.087 -13.353 -6.164 1.00 93.25 238 THR A C 1
ATOM 1820 O O . THR A 1 238 ? 0.893 -12.890 -6.969 1.00 93.25 238 THR A O 1
ATOM 1823 N N . SER A 1 239 ? 0.086 -13.018 -4.872 1.00 94.62 239 SER A N 1
ATOM 1824 C CA . SER A 1 239 ? 1.064 -12.099 -4.283 1.00 94.62 239 SER A CA 1
ATOM 1825 C C . SER A 1 239 ? 1.930 -12.766 -3.213 1.00 94.62 239 SER A C 1
ATOM 1827 O O . SER A 1 239 ? 1.418 -13.528 -2.391 1.00 94.62 239 SER A O 1
ATOM 1829 N N . LYS A 1 240 ? 3.213 -12.408 -3.162 1.00 93.88 240 LYS A N 1
ATOM 1830 C CA . LYS A 1 240 ? 4.172 -12.729 -2.097 1.00 93.88 240 LYS A CA 1
ATOM 1831 C C . LYS A 1 240 ? 4.770 -11.440 -1.531 1.00 93.88 240 LYS A C 1
ATOM 1833 O O . LYS A 1 240 ? 4.741 -10.393 -2.171 1.00 93.88 240 LYS A O 1
ATOM 1838 N N . ARG A 1 241 ? 5.318 -11.511 -0.319 1.00 91.25 241 ARG A N 1
ATOM 1839 C CA . ARG A 1 241 ? 5.992 -10.369 0.311 1.00 91.25 241 ARG A CA 1
ATOM 1840 C C . ARG A 1 241 ? 7.362 -10.134 -0.342 1.00 91.25 241 ARG A C 1
ATOM 1842 O O . ARG A 1 241 ? 8.088 -11.104 -0.546 1.00 91.25 241 ARG A O 1
ATOM 1849 N N . ALA A 1 242 ? 7.683 -8.882 -0.681 1.00 88.44 242 ALA A N 1
ATOM 1850 C CA . ALA A 1 242 ? 9.012 -8.490 -1.164 1.00 88.44 242 ALA A CA 1
ATOM 1851 C C . ALA A 1 242 ? 9.937 -8.121 0.007 1.00 88.44 242 ALA A C 1
ATOM 1853 O O . ALA A 1 242 ? 10.902 -8.827 0.258 1.00 88.44 242 ALA A O 1
ATOM 1854 N N . LEU A 1 243 ? 9.595 -7.088 0.780 1.00 85.81 243 LEU A N 1
ATOM 1855 C CA . LEU A 1 243 ? 10.388 -6.635 1.928 1.00 85.81 243 LEU A CA 1
ATOM 1856 C C . LEU A 1 243 ? 9.658 -6.904 3.259 1.00 85.81 243 LEU A C 1
ATOM 1858 O O . LEU A 1 243 ? 8.418 -6.938 3.284 1.00 85.81 243 LEU A O 1
ATOM 1862 N N . PRO A 1 244 ? 10.388 -7.146 4.365 1.00 75.31 244 PRO A N 1
ATOM 1863 C CA . PRO A 1 244 ? 9.794 -7.294 5.692 1.00 75.31 244 PRO A CA 1
ATOM 1864 C C . PRO A 1 244 ? 9.155 -5.982 6.178 1.00 75.31 244 PRO A C 1
ATOM 1866 O O . PRO A 1 244 ? 9.331 -4.922 5.585 1.00 75.31 244 PRO A O 1
ATOM 1869 N N . ARG A 1 245 ? 8.396 -6.046 7.283 1.00 68.25 245 ARG A N 1
ATOM 1870 C CA . ARG A 1 245 ? 7.850 -4.833 7.911 1.00 68.25 245 ARG A CA 1
ATOM 1871 C C . ARG A 1 245 ? 9.000 -3.996 8.473 1.00 68.25 245 ARG A C 1
ATOM 1873 O O . ARG A 1 245 ? 9.758 -4.483 9.309 1.00 68.25 245 ARG A O 1
ATOM 1880 N N . GLY A 1 246 ? 9.064 -2.727 8.083 1.00 59.97 246 GLY A N 1
ATOM 1881 C CA . GLY A 1 246 ? 10.079 -1.790 8.557 1.00 59.97 246 GLY A CA 1
ATOM 1882 C C . GLY A 1 246 ? 11.347 -1.768 7.704 1.00 59.97 246 GLY A C 1
ATOM 1883 O O . GLY A 1 246 ? 11.412 -2.337 6.621 1.00 59.97 246 GLY A O 1
ATOM 1884 N N . PHE A 1 247 ? 12.350 -1.047 8.197 1.00 63.56 247 PHE A N 1
ATOM 1885 C CA . PHE A 1 247 ? 13.624 -0.851 7.515 1.00 63.56 247 PHE A CA 1
ATOM 1886 C C . PHE A 1 247 ? 14.554 -2.038 7.812 1.00 63.56 247 PHE A C 1
ATOM 1888 O O . PHE A 1 247 ? 14.892 -2.266 8.973 1.00 63.56 247 PHE A O 1
ATOM 1895 N N . GLY A 1 248 ? 14.922 -2.825 6.797 1.00 69.75 248 GLY A N 1
ATOM 1896 C CA . GLY A 1 248 ? 15.753 -4.022 6.961 1.00 69.75 248 GLY A CA 1
ATOM 1897 C C . GLY A 1 248 ? 16.385 -4.497 5.651 1.00 69.75 248 GLY A C 1
ATOM 1898 O O . GLY A 1 248 ? 15.934 -4.129 4.571 1.00 69.75 248 GLY A O 1
ATOM 1899 N N . ASP A 1 249 ? 17.437 -5.312 5.757 1.00 83.19 249 ASP A N 1
ATOM 1900 C CA . ASP A 1 249 ? 18.265 -5.783 4.629 1.00 83.19 249 ASP A CA 1
ATOM 1901 C C . ASP A 1 249 ? 17.909 -7.215 4.173 1.00 83.19 249 ASP A C 1
ATOM 1903 O O . ASP A 1 249 ? 18.752 -7.965 3.682 1.00 83.19 249 ASP A O 1
ATOM 1907 N N . ASP A 1 250 ? 16.657 -7.639 4.372 1.00 88.88 250 ASP A N 1
ATOM 1908 C CA . ASP A 1 250 ? 16.193 -8.961 3.936 1.00 88.88 250 ASP A CA 1
ATOM 1909 C C . ASP A 1 250 ? 15.645 -8.912 2.502 1.00 88.88 250 ASP A C 1
ATOM 1911 O O . ASP A 1 250 ? 14.494 -8.545 2.256 1.00 88.88 250 ASP A O 1
ATOM 1915 N N . TRP A 1 251 ? 16.488 -9.333 1.556 1.00 91.94 251 TRP A N 1
ATOM 1916 C CA . TRP A 1 251 ? 16.173 -9.456 0.129 1.00 91.94 251 TRP A CA 1
ATOM 1917 C C . TRP A 1 251 ? 15.921 -10.908 -0.305 1.00 91.94 251 TRP A C 1
ATOM 1919 O O . TRP A 1 251 ? 16.038 -11.241 -1.488 1.00 91.94 251 TRP A O 1
ATOM 1929 N N . ALA A 1 252 ? 15.565 -11.809 0.620 1.00 92.00 252 ALA A N 1
ATOM 1930 C CA . ALA A 1 252 ? 15.370 -13.228 0.313 1.00 92.00 252 ALA A CA 1
ATOM 1931 C C . ALA A 1 252 ? 14.324 -13.480 -0.789 1.00 92.00 252 ALA A C 1
ATOM 1933 O O . ALA A 1 252 ? 14.435 -14.466 -1.525 1.00 92.00 252 ALA A O 1
ATOM 1934 N N . PHE A 1 253 ? 13.351 -12.575 -0.962 1.00 93.19 253 PHE A N 1
ATOM 1935 C CA . PHE A 1 253 ? 12.337 -12.683 -2.012 1.00 93.19 253 PHE A CA 1
ATOM 1936 C C . PHE A 1 253 ? 12.933 -12.719 -3.426 1.00 93.19 253 PHE A C 1
ATOM 1938 O O . PHE A 1 253 ? 12.337 -13.345 -4.303 1.00 93.19 253 PHE A O 1
ATOM 1945 N N . VAL A 1 254 ? 14.105 -12.112 -3.655 1.00 93.50 254 VAL A N 1
ATOM 1946 C CA . VAL A 1 254 ? 14.764 -12.089 -4.972 1.00 93.50 254 VAL A CA 1
ATOM 1947 C C . VAL A 1 254 ? 15.041 -13.513 -5.465 1.00 93.50 254 VAL A C 1
ATOM 1949 O O . VAL A 1 254 ? 14.861 -13.814 -6.642 1.00 93.50 254 VAL A O 1
ATOM 1952 N N . LYS A 1 255 ? 15.366 -14.439 -4.552 1.00 90.81 255 LYS A N 1
ATOM 1953 C CA . LYS A 1 255 ? 15.583 -15.864 -4.867 1.00 90.81 255 LYS A CA 1
ATOM 1954 C C . LYS A 1 255 ? 14.306 -16.596 -5.289 1.00 90.81 255 LYS A C 1
ATOM 1956 O O . LYS A 1 255 ? 14.380 -17.707 -5.801 1.00 90.81 255 LYS A O 1
ATOM 1961 N N . SER A 1 256 ? 13.141 -16.003 -5.038 1.00 90.75 256 SER A N 1
ATOM 1962 C CA . SER A 1 256 ? 11.831 -16.579 -5.352 1.00 90.75 256 SER A CA 1
ATOM 1963 C C . SER A 1 256 ? 11.202 -16.022 -6.631 1.00 90.75 256 SER A C 1
ATOM 1965 O O . SER A 1 256 ? 10.086 -16.427 -6.966 1.00 90.75 256 SER A O 1
ATOM 1967 N N . LEU A 1 257 ? 11.900 -15.121 -7.336 1.00 91.12 257 LEU A N 1
ATOM 1968 C CA . LEU A 1 257 ? 11.467 -14.606 -8.631 1.00 91.12 257 LEU A CA 1
ATOM 1969 C C . LEU A 1 257 ? 11.434 -15.743 -9.660 1.00 91.12 257 LEU A C 1
ATOM 1971 O O . LEU A 1 257 ? 12.400 -16.488 -9.828 1.00 91.12 257 LEU A O 1
ATOM 1975 N N . GLY A 1 258 ? 10.295 -15.883 -10.335 1.00 87.06 258 GLY A N 1
ATOM 1976 C CA . GLY A 1 258 ? 10.092 -16.869 -11.392 1.00 87.06 258 GLY A CA 1
ATOM 1977 C C . GLY A 1 258 ? 10.469 -16.339 -12.776 1.00 87.06 258 GLY A C 1
ATOM 1978 O O . GLY A 1 258 ? 10.924 -15.206 -12.934 1.00 87.06 258 GLY A O 1
ATOM 1979 N N . SER A 1 259 ? 10.193 -17.143 -13.808 1.00 85.12 259 SER A N 1
ATOM 1980 C CA . SER A 1 259 ? 10.349 -16.740 -15.216 1.00 85.12 259 SER A CA 1
ATOM 1981 C C . SER A 1 259 ? 9.485 -15.539 -15.599 1.00 85.12 259 SER A C 1
ATOM 1983 O O . SER A 1 259 ? 9.835 -14.812 -16.525 1.00 85.12 259 SER A O 1
ATOM 1985 N N . THR A 1 260 ? 8.369 -15.344 -14.894 1.00 89.38 260 THR A N 1
ATOM 1986 C CA . THR A 1 260 ? 7.447 -14.224 -15.060 1.00 89.38 260 THR A CA 1
ATOM 1987 C C . THR A 1 260 ? 7.145 -13.621 -13.695 1.00 89.38 260 THR A C 1
ATOM 1989 O O . THR A 1 260 ? 6.500 -14.262 -12.861 1.00 89.38 260 THR A O 1
ATOM 1992 N N . SER A 1 261 ? 7.646 -12.411 -13.455 1.00 91.88 261 SER A N 1
ATOM 1993 C CA . SER A 1 261 ? 7.577 -11.760 -12.144 1.00 91.88 261 SER A CA 1
ATOM 1994 C C . SER A 1 261 ? 7.159 -10.298 -12.268 1.00 91.88 261 SER A C 1
ATOM 1996 O O . SER A 1 261 ? 7.638 -9.571 -13.136 1.00 91.88 261 SER A O 1
ATOM 1998 N N . LEU A 1 262 ? 6.294 -9.856 -11.360 1.00 96.00 262 LEU A N 1
ATOM 1999 C CA . LEU A 1 262 ? 5.999 -8.443 -11.145 1.00 96.00 262 LEU A CA 1
ATOM 2000 C C . LEU A 1 262 ? 6.494 -8.082 -9.747 1.00 96.00 262 LEU A C 1
ATOM 2002 O O . LEU A 1 262 ? 6.106 -8.724 -8.778 1.00 96.00 262 LEU A O 1
ATOM 2006 N N . VAL A 1 263 ? 7.364 -7.091 -9.627 1.00 97.31 263 VAL A N 1
ATOM 2007 C CA . VAL A 1 263 ? 7.881 -6.613 -8.341 1.00 97.31 263 VAL A CA 1
ATOM 2008 C C . VAL A 1 263 ? 7.364 -5.200 -8.128 1.00 97.31 263 VAL A C 1
ATOM 2010 O O . VAL A 1 263 ? 7.493 -4.379 -9.026 1.00 97.31 263 VAL A O 1
ATOM 2013 N N . VAL A 1 264 ? 6.779 -4.914 -6.968 1.00 97.12 264 VAL A N 1
ATOM 2014 C CA . VAL A 1 264 ? 6.272 -3.586 -6.603 1.00 97.12 264 VAL A CA 1
ATOM 2015 C C . VAL A 1 264 ? 6.801 -3.208 -5.224 1.00 97.12 264 VAL A C 1
ATOM 2017 O O . VAL A 1 264 ? 6.415 -3.843 -4.243 1.00 97.12 264 VAL A O 1
ATOM 2020 N N . ILE A 1 265 ? 7.668 -2.197 -5.142 1.00 95.19 265 ILE A N 1
ATOM 2021 C CA . ILE A 1 265 ? 8.277 -1.734 -3.883 1.00 95.19 265 ILE A CA 1
ATOM 2022 C C . ILE A 1 265 ? 7.820 -0.297 -3.607 1.00 95.19 265 ILE A C 1
ATOM 2024 O O . ILE A 1 265 ? 8.394 0.652 -4.138 1.00 95.19 265 ILE A O 1
ATOM 2028 N N . GLU A 1 266 ? 6.780 -0.135 -2.788 1.00 92.38 266 GLU A N 1
ATOM 2029 C CA . GLU A 1 266 ? 6.167 1.166 -2.466 1.00 92.38 266 GLU A CA 1
ATOM 2030 C C . GLU A 1 266 ? 6.966 1.952 -1.413 1.00 92.38 266 GLU A C 1
ATOM 2032 O O . GLU A 1 266 ? 6.860 3.178 -1.344 1.00 92.38 266 GLU A O 1
ATOM 2037 N N . THR A 1 267 ? 7.817 1.280 -0.626 1.00 91.25 267 THR A N 1
ATOM 2038 C CA . THR A 1 267 ? 8.594 1.911 0.459 1.00 91.25 267 THR A CA 1
ATOM 2039 C C . THR A 1 267 ? 9.384 3.147 0.004 1.00 91.25 267 THR A C 1
ATOM 2041 O O . THR A 1 267 ? 9.503 4.098 0.773 1.00 91.25 267 THR A O 1
ATOM 2044 N N . PHE A 1 268 ? 9.869 3.196 -1.242 1.00 92.31 268 PHE A N 1
ATOM 2045 C CA . PHE A 1 268 ? 10.577 4.365 -1.784 1.00 92.31 268 PHE A CA 1
ATOM 2046 C C . PHE A 1 268 ? 9.709 5.630 -1.803 1.00 92.31 268 PHE A C 1
ATOM 2048 O O . PHE A 1 268 ? 10.148 6.682 -1.334 1.00 92.31 268 PHE A O 1
ATOM 2055 N N . ALA A 1 269 ? 8.462 5.535 -2.271 1.00 90.50 269 ALA A N 1
ATOM 2056 C CA . ALA A 1 269 ? 7.525 6.654 -2.247 1.00 90.50 269 ALA A CA 1
ATOM 2057 C C . ALA A 1 269 ? 7.199 7.077 -0.809 1.00 90.50 269 ALA A C 1
ATOM 2059 O O . ALA A 1 269 ? 7.131 8.272 -0.524 1.00 90.50 269 ALA A O 1
ATOM 2060 N N . THR A 1 270 ? 7.055 6.120 0.112 1.00 89.00 270 THR A N 1
ATOM 2061 C CA . THR A 1 270 ? 6.828 6.404 1.539 1.00 89.00 270 THR A CA 1
ATOM 2062 C C . THR A 1 270 ? 7.999 7.166 2.162 1.00 89.00 270 THR A C 1
ATOM 2064 O O . THR A 1 270 ? 7.784 8.204 2.785 1.00 89.00 270 THR A O 1
ATOM 2067 N N . LEU A 1 271 ? 9.239 6.706 1.958 1.00 89.56 271 LEU A N 1
ATOM 2068 C CA . LEU A 1 271 ? 10.439 7.384 2.464 1.00 89.56 271 LEU A CA 1
ATOM 2069 C C . LEU A 1 271 ? 10.577 8.792 1.879 1.00 89.56 271 LEU A C 1
ATOM 2071 O O . LEU A 1 271 ? 10.900 9.731 2.605 1.00 89.56 271 LEU A O 1
ATOM 2075 N N . ARG A 1 272 ? 10.273 8.955 0.587 1.00 89.75 272 ARG A N 1
ATOM 2076 C CA . ARG A 1 272 ? 10.344 10.254 -0.084 1.00 89.75 272 ARG A CA 1
ATOM 2077 C C . ARG A 1 272 ? 9.333 11.250 0.478 1.00 89.75 272 ARG A C 1
ATOM 2079 O O . ARG A 1 272 ? 9.722 12.373 0.781 1.00 89.75 272 ARG A O 1
ATOM 2086 N N . ARG A 1 273 ? 8.068 10.850 0.664 1.00 87.31 273 ARG A N 1
ATOM 2087 C CA . ARG A 1 273 ? 7.037 11.713 1.281 1.00 87.31 273 ARG A CA 1
ATOM 2088 C C . ARG A 1 273 ? 7.398 12.101 2.714 1.00 87.31 273 ARG A C 1
ATOM 2090 O O . ARG A 1 273 ? 7.140 13.226 3.117 1.00 87.31 273 ARG A O 1
ATOM 2097 N N . ALA A 1 274 ? 8.046 11.195 3.446 1.00 87.56 274 ALA A N 1
ATOM 2098 C CA . ALA A 1 274 ? 8.521 11.440 4.804 1.00 87.56 274 ALA A CA 1
ATOM 2099 C C . ALA A 1 274 ? 9.831 12.254 4.879 1.00 87.56 274 ALA A C 1
ATOM 2101 O O . ALA A 1 274 ? 10.330 12.485 5.977 1.00 87.56 274 ALA A O 1
ATOM 2102 N N . GLY A 1 275 ? 10.433 12.650 3.749 1.00 89.75 275 GLY A N 1
ATOM 2103 C CA . GLY A 1 275 ? 11.699 13.394 3.733 1.00 89.75 275 GLY A CA 1
ATOM 2104 C C . GLY A 1 275 ? 12.916 12.597 4.225 1.00 89.75 275 GLY A C 1
ATOM 2105 O O . GLY A 1 275 ? 13.931 13.183 4.593 1.00 89.75 275 GLY A O 1
ATOM 2106 N N . ARG A 1 276 ? 12.836 11.261 4.231 1.00 90.25 276 ARG A N 1
ATOM 2107 C CA . ARG A 1 276 ? 13.861 10.345 4.760 1.00 90.25 276 ARG A CA 1
ATOM 2108 C C . ARG A 1 276 ? 14.917 10.005 3.708 1.00 90.25 276 ARG A C 1
ATOM 2110 O O . ARG A 1 276 ? 14.948 8.900 3.165 1.00 90.25 276 ARG A O 1
ATOM 2117 N N . ALA A 1 277 ? 15.718 11.007 3.349 1.00 90.06 277 ALA A N 1
ATOM 2118 C CA . ALA A 1 277 ? 16.656 10.933 2.227 1.00 90.06 277 ALA A CA 1
ATOM 2119 C C . ALA A 1 277 ? 17.776 9.899 2.433 1.00 90.06 277 ALA A C 1
ATOM 2121 O O . ALA A 1 277 ? 18.069 9.142 1.509 1.00 90.06 277 ALA A O 1
ATOM 2122 N N . GLU A 1 278 ? 18.358 9.825 3.634 1.00 90.75 278 GLU A N 1
ATOM 2123 C CA . GLU A 1 278 ? 19.441 8.881 3.948 1.00 90.75 278 GLU A CA 1
ATOM 2124 C C . GLU A 1 278 ? 18.963 7.428 3.846 1.00 90.75 278 GLU A C 1
ATOM 2126 O O . GLU A 1 278 ? 19.617 6.578 3.240 1.00 90.75 278 GLU A O 1
ATOM 2131 N N . GLU A 1 279 ? 17.776 7.137 4.383 1.00 91.50 279 GLU A N 1
ATOM 2132 C CA . GLU A 1 279 ? 17.174 5.811 4.292 1.00 91.50 279 GLU A CA 1
ATOM 2133 C C . GLU A 1 279 ? 16.800 5.436 2.860 1.00 91.50 279 GLU A C 1
ATOM 2135 O O . GLU A 1 279 ? 16.934 4.273 2.470 1.00 91.50 279 GLU A O 1
ATOM 2140 N N . LEU A 1 280 ? 16.344 6.411 2.072 1.00 91.56 280 LEU A N 1
ATOM 2141 C CA . LEU A 1 280 ? 16.030 6.219 0.662 1.00 91.56 280 LEU A CA 1
ATOM 2142 C C . LEU A 1 280 ? 17.295 5.875 -0.137 1.00 91.56 280 LEU A C 1
ATOM 2144 O O . LEU A 1 280 ? 17.272 4.919 -0.911 1.00 91.56 280 LEU A O 1
ATOM 2148 N N . GLU A 1 281 ? 18.398 6.599 0.068 1.00 92.38 281 GLU A N 1
ATOM 2149 C CA . GLU A 1 281 ? 19.681 6.339 -0.600 1.00 92.38 281 GLU A CA 1
ATOM 2150 C C . GLU A 1 281 ? 20.275 4.980 -0.202 1.00 92.38 281 GLU A C 1
ATOM 2152 O O . GLU A 1 281 ? 20.720 4.198 -1.054 1.00 92.38 281 GLU A O 1
ATOM 2157 N N . TRP A 1 282 ? 20.211 4.643 1.087 1.00 92.50 282 TRP A N 1
ATOM 2158 C CA . TRP A 1 282 ? 20.615 3.326 1.568 1.00 92.50 282 TRP A CA 1
ATOM 2159 C C . TRP A 1 282 ? 19.796 2.215 0.901 1.00 92.50 282 TRP A C 1
ATOM 2161 O O . TRP A 1 282 ? 20.366 1.250 0.384 1.00 92.50 282 TRP A O 1
ATOM 2171 N N . LEU A 1 283 ? 18.466 2.358 0.854 1.00 93.06 283 LEU A N 1
ATOM 2172 C CA . LEU A 1 283 ? 17.584 1.352 0.261 1.00 93.06 283 LEU A CA 1
ATOM 2173 C C . LEU A 1 283 ? 17.805 1.234 -1.251 1.00 93.06 283 LEU A C 1
ATOM 2175 O O . LEU A 1 283 ? 17.780 0.124 -1.780 1.00 93.06 283 LEU A O 1
ATOM 2179 N N . ALA A 1 284 ? 18.075 2.347 -1.936 1.00 94.69 284 ALA A N 1
ATOM 2180 C CA . ALA A 1 284 ? 18.430 2.376 -3.353 1.00 94.69 284 ALA A CA 1
ATOM 2181 C C . ALA A 1 284 ? 19.698 1.556 -3.635 1.00 94.69 284 ALA A C 1
ATOM 2183 O O . ALA A 1 284 ? 19.718 0.737 -4.554 1.00 94.69 284 ALA A O 1
ATOM 2184 N N . THR A 1 285 ? 20.722 1.697 -2.789 1.00 95.00 285 THR A N 1
ATOM 2185 C CA . THR A 1 285 ? 21.967 0.922 -2.897 1.00 95.00 285 THR A CA 1
ATOM 2186 C C . THR A 1 285 ? 21.715 -0.579 -2.713 1.00 95.00 285 THR A C 1
ATOM 2188 O O . THR A 1 285 ? 22.288 -1.403 -3.428 1.00 95.00 285 THR A O 1
ATOM 2191 N N . ARG A 1 286 ? 20.821 -0.961 -1.791 1.00 94.88 286 ARG A N 1
ATOM 2192 C CA . ARG A 1 286 ? 20.435 -2.367 -1.582 1.00 94.88 286 ARG A CA 1
ATOM 2193 C C . ARG A 1 286 ? 19.600 -2.930 -2.727 1.00 94.88 286 ARG A C 1
ATOM 2195 O O . ARG A 1 286 ? 19.862 -4.045 -3.171 1.00 94.88 286 ARG A O 1
ATOM 2202 N N . LEU A 1 287 ? 18.653 -2.149 -3.244 1.00 95.06 287 LEU A N 1
ATOM 2203 C CA . LEU A 1 287 ? 17.883 -2.486 -4.440 1.00 95.06 287 LEU A CA 1
ATOM 2204 C C . LEU A 1 287 ? 18.813 -2.758 -5.628 1.00 95.06 287 LEU A C 1
ATOM 2206 O O . LEU A 1 287 ? 18.640 -3.756 -6.328 1.00 95.06 287 LEU A O 1
ATOM 2210 N N . ASP A 1 288 ? 19.821 -1.909 -5.822 1.00 96.75 288 ASP A N 1
ATOM 2211 C CA . ASP A 1 288 ? 20.791 -2.061 -6.901 1.00 96.75 288 ASP A CA 1
ATOM 2212 C C . ASP A 1 288 ? 21.630 -3.336 -6.751 1.00 96.75 288 ASP A C 1
ATOM 2214 O O . ASP A 1 288 ? 21.702 -4.142 -7.682 1.00 96.75 288 ASP A O 1
ATOM 2218 N N . ALA A 1 289 ? 22.192 -3.559 -5.560 1.00 95.44 289 ALA A N 1
ATOM 2219 C CA . ALA A 1 289 ? 23.056 -4.701 -5.274 1.00 95.44 289 ALA A CA 1
ATOM 2220 C C . ALA A 1 289 ? 22.322 -6.053 -5.278 1.00 95.44 289 ALA A C 1
ATOM 2222 O O . ALA A 1 289 ? 22.922 -7.069 -5.622 1.00 95.44 289 ALA A O 1
ATOM 2223 N N . HIS A 1 290 ? 21.046 -6.093 -4.882 1.00 94.62 290 HIS A N 1
ATOM 2224 C CA . HIS A 1 290 ? 20.300 -7.347 -4.755 1.00 94.62 290 HIS A CA 1
ATOM 2225 C C . HIS A 1 290 ? 19.365 -7.626 -5.930 1.00 94.62 290 HIS A C 1
ATOM 2227 O O . HIS A 1 290 ? 19.298 -8.768 -6.384 1.00 94.62 290 HIS A O 1
ATOM 2233 N N . LEU A 1 291 ? 18.626 -6.624 -6.417 1.00 94.81 291 LEU A N 1
ATOM 2234 C CA . LEU A 1 291 ? 17.622 -6.822 -7.462 1.00 94.81 291 LEU A CA 1
ATOM 2235 C C . LEU A 1 291 ? 18.152 -6.463 -8.852 1.00 94.81 291 LEU A C 1
ATOM 2237 O O . LEU A 1 291 ? 17.964 -7.244 -9.781 1.00 94.81 291 LEU A O 1
ATOM 2241 N N . PHE A 1 292 ? 18.805 -5.311 -9.028 1.00 95.44 292 PHE A N 1
ATOM 2242 C CA . PHE A 1 292 ? 19.269 -4.908 -10.362 1.00 95.44 292 PHE A CA 1
ATOM 2243 C C . PHE A 1 292 ? 20.480 -5.718 -10.840 1.00 95.44 292 PHE A C 1
ATOM 2245 O O . PHE A 1 292 ? 20.521 -6.082 -12.020 1.00 95.44 292 PHE A O 1
ATOM 2252 N N . ASP A 1 293 ? 21.402 -6.099 -9.949 1.00 94.56 293 ASP A N 1
ATOM 2253 C CA . ASP A 1 293 ? 22.514 -6.995 -10.304 1.00 94.56 293 ASP A CA 1
ATOM 2254 C C . ASP A 1 293 ? 22.030 -8.351 -10.850 1.00 94.56 293 ASP A C 1
ATOM 2256 O O . ASP A 1 293 ? 22.634 -8.884 -11.778 1.00 94.56 293 ASP A O 1
ATOM 2260 N N . LEU A 1 294 ? 20.876 -8.865 -10.393 1.00 92.50 294 LEU A N 1
ATOM 2261 C CA . LEU A 1 294 ? 20.280 -10.098 -10.932 1.00 92.50 294 LEU A CA 1
ATOM 2262 C C . LEU A 1 294 ? 20.028 -10.005 -12.445 1.00 92.50 294 LEU A C 1
ATOM 2264 O O . LEU A 1 294 ? 20.186 -10.987 -13.174 1.00 92.50 294 LEU A O 1
ATOM 2268 N N . PHE A 1 295 ? 19.614 -8.831 -12.924 1.00 91.25 295 PHE A N 1
ATOM 2269 C CA . PHE A 1 295 ? 19.270 -8.626 -14.328 1.00 91.25 295 PHE A CA 1
ATOM 2270 C C . PHE A 1 295 ? 20.472 -8.241 -15.193 1.00 91.25 295 PHE A C 1
ATOM 2272 O O . PHE A 1 295 ? 20.436 -8.430 -16.412 1.00 91.25 295 PHE A O 1
ATOM 2279 N N . ARG A 1 296 ? 21.548 -7.730 -14.590 1.00 88.44 296 ARG A N 1
ATOM 2280 C CA . ARG A 1 296 ? 22.752 -7.276 -15.295 1.00 88.44 296 ARG A CA 1
ATOM 2281 C C . ARG A 1 296 ? 23.390 -8.351 -16.194 1.00 88.44 296 ARG A C 1
ATOM 2283 O O . ARG A 1 296 ? 23.603 -8.056 -17.370 1.00 88.44 296 ARG A O 1
ATOM 2290 N N . PRO A 1 297 ? 23.673 -9.591 -15.735 1.00 85.25 297 PRO A N 1
ATOM 2291 C CA . PRO A 1 297 ? 24.324 -10.600 -16.575 1.00 85.25 297 PRO A CA 1
ATOM 2292 C C . PRO A 1 297 ? 23.400 -11.189 -17.651 1.00 85.25 297 PRO A C 1
ATOM 2294 O O . PRO A 1 297 ? 23.871 -11.886 -18.552 1.00 85.25 297 PRO A O 1
ATOM 2297 N N . LEU A 1 298 ? 22.088 -10.945 -17.571 1.00 83.81 298 LEU A N 1
ATOM 2298 C CA . LEU A 1 298 ? 21.115 -11.510 -18.497 1.00 83.81 298 LEU A CA 1
ATOM 2299 C C . LEU A 1 298 ? 21.127 -10.720 -19.802 1.00 83.81 298 LEU A C 1
ATOM 2301 O O . LEU A 1 298 ? 20.700 -9.568 -19.839 1.00 83.81 298 LEU A O 1
ATOM 2305 N N . ARG A 1 299 ? 21.600 -11.346 -20.882 1.00 78.50 299 ARG A N 1
ATOM 2306 C CA . ARG A 1 299 ? 21.540 -10.738 -22.213 1.00 78.50 299 ARG A CA 1
ATOM 2307 C C . ARG A 1 299 ? 20.100 -10.721 -22.729 1.00 78.50 299 ARG A C 1
ATOM 2309 O O . ARG A 1 299 ? 19.417 -11.746 -22.610 1.00 78.50 299 ARG A O 1
ATOM 2316 N N . PRO A 1 300 ? 19.656 -9.619 -23.356 1.00 79.50 300 PRO A N 1
ATOM 2317 C CA . PRO A 1 300 ? 18.400 -9.614 -24.081 1.00 79.50 300 PRO A CA 1
ATOM 2318 C C . PRO A 1 300 ? 18.418 -10.707 -25.154 1.00 79.50 300 PRO A C 1
ATOM 2320 O O . PRO A 1 300 ? 19.337 -10.807 -25.964 1.00 79.50 300 PRO A O 1
ATOM 2323 N N . SER A 1 301 ? 17.418 -11.571 -25.116 1.00 77.19 301 SER A N 1
ATOM 2324 C CA . SER A 1 301 ? 17.178 -12.658 -26.060 1.00 77.19 301 SER A CA 1
ATOM 2325 C C . SER A 1 301 ? 15.719 -12.618 -26.497 1.00 77.19 301 SER A C 1
ATOM 2327 O O . SER A 1 301 ? 14.885 -11.976 -25.849 1.00 77.19 301 SER A O 1
ATOM 2329 N N . ALA A 1 302 ? 15.393 -13.308 -27.590 1.00 70.69 302 ALA A N 1
ATOM 2330 C CA . ALA A 1 302 ? 14.007 -13.454 -28.017 1.00 70.69 302 ALA A CA 1
ATOM 2331 C C . ALA A 1 302 ? 13.156 -13.987 -26.846 1.00 70.69 302 ALA A C 1
ATOM 2333 O O . ALA A 1 302 ? 13.442 -15.044 -26.284 1.00 70.69 302 ALA A O 1
ATOM 2334 N N . GLY A 1 303 ? 12.144 -13.218 -26.438 1.00 72.56 303 GLY A N 1
ATOM 2335 C CA . GLY A 1 303 ? 11.241 -13.563 -25.338 1.00 72.56 303 GLY A CA 1
ATOM 2336 C C . GLY A 1 303 ? 11.689 -13.162 -23.924 1.00 72.56 303 GLY A C 1
ATOM 2337 O O . GLY A 1 303 ? 10.902 -13.363 -22.994 1.00 72.56 303 GLY A O 1
ATOM 2338 N N . SER A 1 304 ? 12.888 -12.589 -23.731 1.00 82.56 304 SER A N 1
ATOM 2339 C CA . SER A 1 304 ? 13.256 -11.922 -22.469 1.00 82.56 304 SER A CA 1
ATOM 2340 C C . SER A 1 304 ? 12.863 -10.450 -22.487 1.00 82.56 304 SER A C 1
ATOM 2342 O O . SER A 1 304 ? 13.109 -9.763 -23.479 1.00 82.56 304 SER A O 1
ATOM 2344 N N . HIS A 1 305 ? 12.313 -9.956 -21.383 1.00 89.19 305 HIS A N 1
ATOM 2345 C CA . HIS A 1 305 ? 11.810 -8.590 -21.295 1.00 89.19 305 HIS A CA 1
ATOM 2346 C C . HIS A 1 305 ? 11.936 -8.080 -19.862 1.00 89.19 305 HIS A C 1
ATOM 2348 O O . HIS A 1 305 ? 11.376 -8.687 -18.950 1.00 89.19 305 HIS A O 1
ATOM 2354 N N . LEU A 1 306 ? 12.672 -6.990 -19.657 1.00 94.00 306 LEU A N 1
ATOM 2355 C CA . LEU A 1 306 ? 12.751 -6.286 -18.381 1.00 94.00 306 LEU A CA 1
ATOM 2356 C C . LEU A 1 306 ? 12.172 -4.886 -18.549 1.00 94.00 306 LEU A C 1
ATOM 2358 O O . LEU A 1 306 ? 12.594 -4.143 -19.433 1.00 94.00 306 LEU A O 1
ATOM 2362 N N . VAL A 1 307 ? 11.252 -4.516 -17.666 1.00 96.12 307 VAL A N 1
ATOM 2363 C CA . VAL A 1 307 ? 10.765 -3.142 -17.550 1.00 96.12 307 VAL A CA 1
ATOM 2364 C C . VAL A 1 307 ? 10.943 -2.667 -16.117 1.00 96.12 307 VAL A C 1
ATOM 2366 O O . VAL A 1 307 ? 10.486 -3.333 -15.192 1.00 96.12 307 VAL A O 1
ATOM 2369 N N . ILE A 1 308 ? 11.596 -1.522 -15.936 1.00 97.44 308 ILE A N 1
ATOM 2370 C CA . ILE A 1 308 ? 11.710 -0.825 -14.651 1.00 97.44 308 ILE A CA 1
ATOM 2371 C C . ILE A 1 308 ? 10.898 0.467 -14.750 1.00 97.44 308 ILE A C 1
ATOM 2373 O O . ILE A 1 308 ? 11.050 1.228 -15.703 1.00 97.44 308 ILE A O 1
ATOM 2377 N N . LEU A 1 309 ? 10.016 0.698 -13.784 1.00 97.56 309 LEU A N 1
ATOM 2378 C CA . LEU A 1 309 ? 9.097 1.829 -13.723 1.00 97.56 309 LEU A CA 1
ATOM 2379 C C . LEU A 1 309 ? 9.307 2.559 -12.398 1.00 97.56 309 LEU A C 1
ATOM 2381 O O . LEU A 1 309 ? 9.192 1.950 -11.338 1.00 97.56 309 LEU A O 1
ATOM 2385 N N . SER A 1 310 ? 9.557 3.862 -12.455 1.00 96.06 310 SER A N 1
ATOM 2386 C CA . SER A 1 310 ? 9.506 4.765 -11.306 1.00 96.06 310 SER A CA 1
ATOM 2387 C C . SER A 1 310 ? 8.393 5.788 -11.528 1.00 96.06 310 SER A C 1
ATOM 2389 O O . SER A 1 310 ? 8.676 6.909 -11.962 1.00 96.06 310 SER A O 1
ATOM 2391 N N . PRO A 1 311 ? 7.121 5.411 -11.303 1.00 94.56 311 PRO A N 1
ATOM 2392 C CA . PRO A 1 311 ? 6.018 6.358 -11.380 1.00 94.56 311 PRO A CA 1
ATOM 2393 C C . PRO A 1 311 ? 6.108 7.417 -10.271 1.00 94.56 311 PRO A C 1
ATOM 2395 O O . PRO A 1 311 ? 6.754 7.211 -9.237 1.00 94.56 311 PRO A O 1
ATOM 2398 N N . SER A 1 312 ? 5.441 8.549 -10.496 1.00 89.69 312 SER A N 1
ATOM 2399 C CA . SER A 1 312 ? 5.336 9.648 -9.538 1.00 89.69 312 SER A CA 1
ATOM 2400 C C . SER A 1 312 ? 3.941 10.267 -9.586 1.00 89.69 312 SER A C 1
ATOM 2402 O O . SER A 1 312 ? 3.341 10.380 -10.653 1.00 89.69 312 SER A O 1
ATOM 2404 N N . ASP A 1 313 ? 3.445 10.663 -8.418 1.00 85.19 313 ASP A N 1
ATOM 2405 C CA . ASP A 1 313 ? 2.193 11.391 -8.207 1.00 85.19 313 ASP A CA 1
ATOM 2406 C C . ASP A 1 313 ? 2.400 12.916 -8.167 1.00 85.19 313 ASP A C 1
ATOM 2408 O O . ASP A 1 313 ? 1.428 13.657 -8.194 1.00 85.19 313 ASP A O 1
ATOM 2412 N N . THR A 1 314 ? 3.640 13.416 -8.124 1.00 86.44 314 THR A N 1
ATOM 2413 C CA . THR A 1 314 ? 3.949 14.859 -8.036 1.00 86.44 314 THR A CA 1
ATOM 2414 C C . THR A 1 314 ? 4.482 15.460 -9.334 1.00 86.44 314 THR A C 1
ATOM 2416 O O . THR A 1 314 ? 4.639 16.676 -9.438 1.00 86.44 314 THR A O 1
ATOM 2419 N N . GLY A 1 315 ? 4.744 14.629 -10.340 1.00 89.00 315 GLY A N 1
ATOM 2420 C CA . GLY A 1 315 ? 5.300 15.038 -11.623 1.00 89.00 315 GLY A CA 1
ATOM 2421 C C . GLY A 1 315 ? 5.521 13.838 -12.543 1.00 89.00 315 GLY A C 1
ATOM 2422 O O . GLY A 1 315 ? 4.977 12.762 -12.283 1.00 89.00 315 GLY A O 1
ATOM 2423 N N . PRO A 1 316 ? 6.258 13.997 -13.657 1.00 91.50 316 PRO A N 1
ATOM 2424 C CA . PRO A 1 316 ? 6.551 12.877 -14.541 1.00 91.50 316 PRO A CA 1
ATOM 2425 C C . PRO A 1 316 ? 7.370 11.803 -13.812 1.00 91.50 316 PRO A C 1
ATOM 2427 O O . PRO A 1 316 ? 8.159 12.096 -12.912 1.00 91.50 316 PRO A O 1
ATOM 2430 N N . GLY A 1 317 ? 7.161 10.549 -14.207 1.00 93.00 317 GLY A N 1
ATOM 2431 C CA . GLY A 1 317 ? 7.982 9.413 -13.786 1.00 93.00 317 GLY A CA 1
ATOM 2432 C C . GLY A 1 317 ? 8.945 8.978 -14.890 1.00 93.00 317 GLY A C 1
ATOM 2433 O O . GLY A 1 317 ? 8.948 9.549 -15.981 1.00 93.00 317 GLY A O 1
ATOM 2434 N N . LEU A 1 318 ? 9.711 7.913 -14.655 1.00 94.25 318 LEU A N 1
ATOM 2435 C CA . LEU A 1 318 ? 10.582 7.307 -15.671 1.00 94.25 318 LEU A CA 1
ATOM 2436 C C . LEU A 1 318 ? 10.289 5.829 -15.879 1.00 94.25 318 LEU A C 1
ATOM 2438 O O . LEU A 1 318 ? 9.946 5.102 -14.945 1.00 94.25 318 LEU A O 1
ATOM 2442 N N . MET A 1 319 ? 10.487 5.379 -17.113 1.00 95.50 319 MET A N 1
ATOM 2443 C CA . MET A 1 319 ? 10.539 3.971 -17.470 1.00 95.50 319 MET A CA 1
ATOM 2444 C C . MET A 1 319 ? 11.826 3.622 -18.207 1.00 95.50 319 MET A C 1
ATOM 2446 O O . MET A 1 319 ? 12.382 4.436 -18.939 1.00 95.50 319 MET A O 1
ATOM 2450 N N . LEU A 1 320 ? 12.271 2.389 -18.004 1.00 95.00 320 LEU A N 1
ATOM 2451 C CA . LEU A 1 320 ? 13.369 1.749 -18.706 1.00 95.00 320 LEU A CA 1
ATOM 2452 C C . LEU A 1 320 ? 12.847 0.422 -19.231 1.00 95.00 320 LEU A C 1
ATOM 2454 O O . LEU A 1 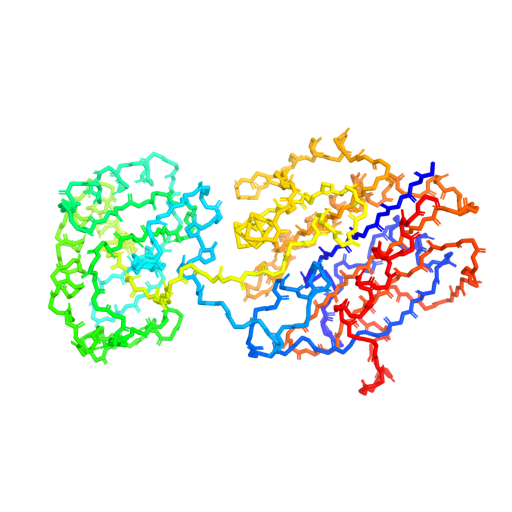320 ? 12.317 -0.382 -18.465 1.00 95.00 320 LEU A O 1
ATOM 2458 N N . GLU A 1 321 ? 12.999 0.188 -20.527 1.00 94.69 321 GLU A N 1
ATOM 2459 C CA . GLU A 1 321 ? 12.607 -1.054 -21.184 1.00 94.69 321 GLU A CA 1
ATOM 2460 C C . GLU A 1 321 ? 13.817 -1.689 -21.869 1.00 94.69 321 GLU A C 1
ATOM 2462 O O . GLU A 1 321 ? 14.430 -1.095 -22.753 1.00 94.69 321 GLU A O 1
ATOM 2467 N N . ARG A 1 322 ? 14.163 -2.909 -21.444 1.00 93.44 322 ARG A N 1
ATOM 2468 C CA . ARG A 1 322 ? 15.273 -3.704 -21.976 1.00 93.44 322 ARG A CA 1
ATOM 2469 C C . ARG A 1 322 ? 14.730 -4.995 -22.581 1.00 93.44 322 ARG A C 1
ATOM 2471 O O . ARG A 1 322 ? 14.182 -5.855 -21.884 1.00 93.44 322 ARG A O 1
ATOM 2478 N N . SER A 1 323 ? 14.879 -5.123 -23.891 1.00 91.12 323 SER A N 1
ATOM 2479 C CA . SER A 1 323 ? 14.418 -6.249 -24.707 1.00 91.12 323 SER A CA 1
ATOM 2480 C C . SER A 1 323 ? 15.394 -6.508 -25.860 1.00 91.12 323 SER A C 1
ATOM 2482 O O . SER A 1 323 ? 16.357 -5.765 -26.033 1.00 91.12 323 SER A O 1
ATOM 2484 N N . ALA A 1 324 ? 15.171 -7.565 -26.648 1.00 86.69 324 ALA A N 1
ATOM 2485 C CA . ALA A 1 324 ? 15.995 -7.843 -27.831 1.00 86.69 324 ALA A CA 1
ATOM 2486 C C . ALA A 1 324 ? 15.922 -6.730 -28.897 1.00 86.69 324 ALA A C 1
ATOM 2488 O O . ALA A 1 324 ? 16.860 -6.578 -29.673 1.00 86.69 324 ALA A O 1
ATOM 2489 N N . ASP A 1 325 ? 14.835 -5.953 -28.901 1.00 86.88 325 ASP A N 1
ATOM 2490 C CA . ASP A 1 325 ? 14.594 -4.860 -29.850 1.00 86.88 325 ASP A CA 1
ATOM 2491 C C . ASP A 1 325 ? 15.070 -3.496 -29.323 1.00 86.88 325 ASP A C 1
ATOM 2493 O O . ASP A 1 325 ? 14.945 -2.482 -30.017 1.00 86.88 325 ASP A O 1
ATOM 2497 N N . SER A 1 326 ? 15.596 -3.454 -28.094 1.00 88.62 326 SER A N 1
ATOM 2498 C CA . SER A 1 326 ? 16.045 -2.211 -27.476 1.00 88.62 326 SER A CA 1
ATOM 2499 C C . SER A 1 326 ? 17.268 -1.658 -28.189 1.00 88.62 326 SER A C 1
ATOM 2501 O O . SER A 1 326 ? 18.216 -2.384 -28.493 1.00 88.62 326 SER A O 1
ATOM 2503 N N . ARG A 1 327 ? 17.254 -0.350 -28.454 1.00 83.38 327 ARG A N 1
ATOM 2504 C CA . ARG A 1 327 ? 18.350 0.315 -29.175 1.00 83.38 327 ARG A CA 1
ATOM 2505 C C . ARG A 1 327 ? 19.502 0.676 -28.245 1.00 83.38 327 ARG A C 1
ATOM 2507 O O . ARG A 1 327 ? 20.629 0.838 -28.710 1.00 83.38 327 ARG A O 1
ATOM 2514 N N . GLY A 1 328 ? 19.206 0.786 -26.951 1.00 82.31 328 GLY A N 1
ATOM 2515 C CA . GLY A 1 328 ? 20.103 1.393 -25.981 1.00 82.31 328 GLY A CA 1
ATOM 2516 C C . GLY A 1 328 ? 20.204 2.901 -26.197 1.00 82.31 328 GLY A C 1
ATOM 2517 O O . GLY A 1 328 ? 19.654 3.470 -27.147 1.00 82.31 328 GLY A O 1
ATOM 2518 N N . GLY A 1 329 ? 20.920 3.571 -25.305 1.00 83.19 329 GLY A N 1
ATOM 2519 C CA . GLY A 1 329 ? 21.062 5.014 -25.387 1.00 83.19 329 GLY A CA 1
ATOM 2520 C C . GLY A 1 329 ? 21.953 5.593 -24.305 1.00 83.19 329 GLY A C 1
ATOM 2521 O O . GLY A 1 329 ? 22.474 4.894 -23.440 1.00 83.19 329 GLY A O 1
ATOM 2522 N N . THR A 1 330 ? 22.130 6.909 -24.372 1.00 86.06 330 THR A N 1
ATOM 2523 C CA . THR A 1 330 ? 22.885 7.683 -23.379 1.00 86.06 330 THR A CA 1
ATOM 2524 C C . THR A 1 330 ? 21.989 8.310 -22.314 1.00 86.06 330 THR A C 1
ATOM 2526 O O . THR A 1 330 ? 22.498 8.966 -21.408 1.00 86.06 330 THR A O 1
ATOM 2529 N N . THR A 1 331 ? 20.668 8.152 -22.430 1.00 90.00 331 THR A N 1
ATOM 2530 C CA . THR A 1 331 ? 19.701 8.710 -21.483 1.00 90.00 331 THR A CA 1
ATOM 2531 C C . THR A 1 331 ? 19.818 7.983 -20.142 1.00 90.00 331 THR A C 1
ATOM 2533 O O . THR A 1 331 ? 19.604 6.769 -20.096 1.00 90.00 331 THR A O 1
ATOM 2536 N N . PRO A 1 332 ? 20.161 8.680 -19.045 1.00 91.25 332 PRO A N 1
ATOM 2537 C CA . PRO A 1 332 ? 20.262 8.047 -17.738 1.00 91.25 332 PRO A CA 1
ATOM 2538 C C . PRO A 1 332 ? 18.872 7.743 -17.162 1.00 91.25 332 PRO A C 1
ATOM 2540 O O . PRO A 1 332 ? 17.893 8.407 -17.489 1.00 91.25 332 PRO A O 1
ATOM 2543 N N . PHE A 1 333 ? 18.782 6.763 -16.261 1.00 93.38 333 PHE A N 1
ATOM 2544 C CA . PHE A 1 333 ? 17.568 6.523 -15.473 1.00 93.38 333 PHE A CA 1
ATOM 2545 C C . PHE A 1 333 ? 17.620 7.324 -14.164 1.00 93.38 333 PHE A C 1
ATOM 2547 O O . PHE A 1 333 ? 17.754 6.759 -13.083 1.00 93.38 333 PHE A O 1
ATOM 2554 N N . ASP A 1 334 ? 17.589 8.649 -14.284 1.00 92.56 334 ASP A N 1
ATOM 2555 C CA . ASP A 1 334 ? 17.567 9.593 -13.165 1.00 92.56 334 ASP A CA 1
ATOM 2556 C C . ASP A 1 334 ? 16.878 10.907 -13.567 1.00 92.56 334 ASP A C 1
ATOM 2558 O O . ASP A 1 334 ? 16.455 11.086 -14.708 1.00 92.56 334 ASP A O 1
ATOM 2562 N N . GLU A 1 335 ? 16.750 11.834 -12.624 1.00 89.56 335 GLU A N 1
ATOM 2563 C CA . GLU A 1 335 ? 15.994 13.082 -12.741 1.00 89.56 335 GLU A CA 1
ATOM 2564 C C . GLU A 1 335 ? 16.445 13.962 -13.921 1.00 89.56 335 GLU A C 1
ATOM 2566 O O . GLU A 1 335 ? 15.641 14.739 -14.435 1.00 89.56 335 GLU A O 1
ATOM 2571 N N . ARG A 1 336 ? 17.684 13.811 -14.415 1.00 88.81 336 ARG A N 1
ATOM 2572 C CA . ARG A 1 336 ? 18.188 14.560 -15.582 1.00 88.81 336 ARG A CA 1
ATOM 2573 C C . ARG A 1 336 ? 17.442 14.195 -16.862 1.00 88.81 336 ARG A C 1
ATOM 2575 O O . ARG A 1 336 ? 17.305 15.021 -17.755 1.00 88.81 336 ARG A O 1
ATOM 2582 N N . ALA A 1 337 ? 16.919 12.971 -16.954 1.00 89.00 337 ALA A N 1
ATOM 2583 C CA . ALA A 1 337 ? 16.100 12.544 -18.087 1.00 89.00 337 ALA A CA 1
ATOM 2584 C C . ALA A 1 337 ? 14.683 13.151 -18.079 1.00 89.00 337 ALA A C 1
ATOM 2586 O O . ALA A 1 337 ? 13.929 12.950 -19.032 1.00 89.00 337 ALA A O 1
ATOM 2587 N N . LEU A 1 338 ? 14.311 13.881 -17.021 1.00 88.50 338 LEU A N 1
ATOM 2588 C CA . LEU A 1 338 ? 13.006 14.524 -16.878 1.00 88.50 338 LEU A CA 1
ATOM 2589 C C . LEU A 1 338 ? 13.007 16.016 -17.238 1.00 88.50 338 LEU A C 1
ATOM 2591 O O . LEU A 1 338 ? 11.926 16.573 -17.417 1.00 88.50 338 LEU A O 1
ATOM 2595 N N . GLU A 1 339 ? 14.174 16.656 -17.375 1.00 78.38 339 GLU A N 1
ATOM 2596 C CA . GLU A 1 339 ? 14.295 18.111 -17.585 1.00 78.38 339 GLU A CA 1
ATOM 2597 C C . GLU A 1 339 ? 13.570 18.596 -18.859 1.00 78.38 339 GLU A C 1
ATOM 2599 O O . GLU A 1 339 ? 12.922 19.642 -18.830 1.00 78.38 339 GLU A O 1
ATOM 2604 N N . ASP A 1 340 ? 13.554 17.780 -19.922 1.00 66.25 340 ASP A N 1
ATOM 2605 C CA . ASP A 1 340 ? 12.907 18.084 -21.213 1.00 66.25 340 ASP A CA 1
ATOM 2606 C C . ASP A 1 340 ? 11.649 17.235 -21.503 1.00 66.25 340 ASP A C 1
ATOM 2608 O O . ASP A 1 340 ? 11.094 17.269 -22.605 1.00 66.25 340 ASP A O 1
ATOM 2612 N N . ALA A 1 341 ? 11.174 16.441 -20.537 1.00 65.38 341 ALA A N 1
ATOM 2613 C CA . ALA A 1 341 ? 10.186 15.385 -20.788 1.00 65.38 341 ALA A CA 1
ATOM 2614 C C . ALA A 1 341 ? 8.786 15.881 -21.226 1.00 65.38 341 ALA A C 1
ATOM 2616 O O . ALA A 1 341 ? 8.020 15.128 -21.836 1.00 65.38 341 ALA A O 1
ATOM 2617 N N . GLY A 1 342 ? 8.422 17.141 -20.961 1.00 57.53 342 GLY A N 1
ATOM 2618 C CA . GLY A 1 342 ? 7.086 17.677 -21.264 1.00 57.53 342 GLY A CA 1
ATOM 2619 C C . GLY A 1 342 ? 5.931 16.806 -20.720 1.00 57.53 342 GLY A C 1
ATOM 2620 O O . GLY A 1 342 ? 6.096 16.014 -19.798 1.00 57.53 342 GLY A O 1
ATOM 2621 N N . ARG A 1 343 ? 4.719 16.927 -21.294 1.00 55.25 343 ARG A N 1
ATOM 2622 C CA . ARG A 1 343 ? 3.577 16.009 -21.015 1.00 55.25 343 ARG A CA 1
ATOM 2623 C C . ARG A 1 343 ? 3.571 14.759 -21.913 1.00 55.25 343 ARG A C 1
ATOM 2625 O O . ARG A 1 343 ? 2.622 13.967 -21.884 1.00 55.25 343 ARG A O 1
ATOM 2632 N N . ALA A 1 344 ? 4.586 14.603 -22.760 1.00 59.84 344 ALA A N 1
ATOM 2633 C CA . ALA A 1 344 ? 4.706 13.478 -23.671 1.00 59.84 344 ALA A CA 1
ATOM 2634 C C . ALA A 1 344 ? 5.253 12.281 -22.891 1.00 59.84 344 ALA A C 1
ATOM 2636 O O . ALA A 1 344 ? 6.426 12.219 -22.565 1.00 59.84 344 ALA A O 1
ATOM 2637 N N . GLY A 1 345 ? 4.392 11.327 -22.563 1.00 71.31 345 GLY A N 1
ATOM 2638 C CA . GLY A 1 345 ? 4.793 10.142 -21.818 1.00 71.31 345 GLY A CA 1
ATOM 2639 C C . GLY A 1 345 ? 3.773 9.035 -21.982 1.00 71.31 345 GLY A C 1
ATOM 2640 O O . GLY A 1 345 ? 2.608 9.289 -22.318 1.00 71.31 345 GLY A O 1
ATOM 2641 N N . ARG A 1 346 ? 4.215 7.801 -21.756 1.00 89.94 346 ARG A N 1
ATOM 2642 C CA . ARG A 1 346 ? 3.304 6.662 -21.628 1.00 89.94 346 ARG A CA 1
ATOM 2643 C C . ARG A 1 346 ? 2.718 6.656 -20.227 1.00 89.94 346 ARG A C 1
ATOM 2645 O O . ARG A 1 346 ? 3.300 7.203 -19.296 1.00 89.94 346 ARG A O 1
ATOM 2652 N N . THR A 1 347 ? 1.555 6.058 -20.074 1.00 92.94 347 THR A N 1
ATOM 2653 C CA . THR A 1 347 ? 0.968 5.865 -18.754 1.00 92.94 347 THR A CA 1
ATOM 2654 C C . THR A 1 347 ? 1.514 4.570 -18.154 1.00 92.94 347 THR A C 1
ATOM 2656 O O . THR A 1 347 ? 1.830 3.626 -18.888 1.00 92.94 347 THR A O 1
ATOM 2659 N N . THR A 1 348 ? 1.638 4.507 -16.828 1.00 94.75 348 THR A N 1
ATOM 2660 C CA . THR A 1 348 ? 2.141 3.306 -16.146 1.00 94.75 348 THR A CA 1
ATOM 2661 C C . THR A 1 348 ? 1.292 2.081 -16.494 1.00 94.75 348 THR A C 1
ATOM 2663 O O . THR A 1 348 ? 1.834 1.038 -16.862 1.00 94.75 348 THR A O 1
ATOM 2666 N N . TRP A 1 349 ? -0.039 2.222 -16.477 1.00 94.06 349 TRP A N 1
ATOM 2667 C CA . TRP A 1 349 ? -0.953 1.114 -16.756 1.00 94.06 349 TRP A CA 1
ATOM 2668 C C . TRP A 1 349 ? -0.860 0.617 -18.199 1.00 94.06 349 TRP A C 1
ATOM 2670 O O . TRP A 1 349 ? -0.858 -0.595 -18.407 1.00 94.06 349 TRP A O 1
ATOM 2680 N N . ASP A 1 350 ? -0.716 1.503 -19.193 1.00 94.56 350 ASP A N 1
ATOM 2681 C CA . ASP A 1 350 ? -0.584 1.082 -20.593 1.00 94.56 350 ASP A CA 1
ATOM 2682 C C . ASP A 1 350 ? 0.722 0.316 -20.821 1.00 94.56 350 ASP A C 1
ATOM 2684 O O . ASP A 1 350 ? 0.748 -0.668 -21.569 1.00 94.56 350 ASP A O 1
ATOM 2688 N N . VAL A 1 351 ? 1.809 0.738 -20.163 1.00 95.00 351 VAL A N 1
ATOM 2689 C CA . VAL A 1 351 ? 3.100 0.042 -20.225 1.00 95.00 351 VAL A CA 1
ATOM 2690 C C . VAL A 1 351 ? 2.987 -1.341 -19.595 1.00 95.00 351 VAL A C 1
ATOM 2692 O O . VAL A 1 351 ? 3.297 -2.324 -20.270 1.00 95.00 351 VAL A O 1
ATOM 2695 N N . VAL A 1 352 ? 2.499 -1.432 -18.355 1.00 95.19 352 VAL A N 1
ATOM 2696 C CA . VAL A 1 352 ? 2.355 -2.710 -17.641 1.00 95.19 352 VAL A CA 1
ATOM 2697 C C . VAL A 1 352 ? 1.430 -3.651 -18.408 1.00 95.19 352 VAL A C 1
ATOM 2699 O O . VAL A 1 352 ? 1.813 -4.780 -18.704 1.00 95.19 352 VAL A O 1
ATOM 2702 N N . ALA A 1 353 ? 0.253 -3.183 -18.826 1.00 93.56 353 ALA A N 1
ATOM 2703 C CA . ALA A 1 353 ? -0.717 -3.998 -19.549 1.00 93.56 353 ALA A CA 1
ATOM 2704 C C . ALA A 1 353 ? -0.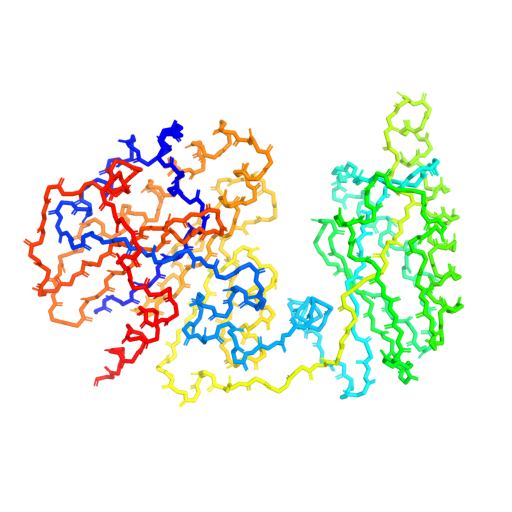168 -4.510 -20.890 1.00 93.56 353 ALA A C 1
ATOM 2706 O O . ALA A 1 353 ? -0.390 -5.666 -21.252 1.00 93.56 353 ALA A O 1
ATOM 2707 N N . ARG A 1 354 ? 0.573 -3.680 -21.639 1.00 92.94 354 ARG A N 1
ATOM 2708 C CA . ARG A 1 354 ? 1.230 -4.095 -22.891 1.00 92.94 354 ARG A CA 1
ATOM 2709 C C . ARG A 1 354 ? 2.256 -5.200 -22.649 1.00 92.94 354 ARG A C 1
ATOM 2711 O O . ARG A 1 354 ? 2.276 -6.166 -23.406 1.00 92.94 354 ARG A O 1
ATOM 2718 N N . VAL A 1 355 ? 3.088 -5.054 -21.622 1.00 91.19 355 VAL A N 1
ATOM 2719 C CA . VAL A 1 355 ? 4.143 -6.023 -21.294 1.00 91.19 355 VAL A CA 1
ATOM 2720 C C . VAL A 1 355 ? 3.528 -7.326 -20.782 1.00 91.19 355 VAL A C 1
ATOM 2722 O O . VAL A 1 355 ? 3.900 -8.400 -21.231 1.00 91.19 355 VAL A O 1
ATOM 2725 N N . MET A 1 356 ? 2.507 -7.263 -19.928 1.00 91.31 356 MET A N 1
ATOM 2726 C CA . MET A 1 356 ? 1.805 -8.466 -19.471 1.00 91.31 356 MET A CA 1
ATOM 2727 C C . MET A 1 356 ? 1.133 -9.230 -20.624 1.00 91.31 356 MET A C 1
ATOM 2729 O O . MET A 1 356 ? 1.112 -10.460 -20.613 1.00 91.31 356 MET A O 1
ATOM 2733 N N . ARG A 1 357 ? 0.629 -8.534 -21.657 1.00 89.44 357 ARG A N 1
ATOM 2734 C CA . ARG A 1 357 ? 0.098 -9.177 -22.876 1.00 89.44 357 ARG A CA 1
ATOM 2735 C C . ARG A 1 357 ? 1.176 -9.885 -23.700 1.00 89.44 357 ARG A C 1
ATOM 2737 O O . ARG A 1 357 ? 0.883 -10.928 -24.284 1.00 89.44 357 ARG A O 1
ATOM 2744 N N . SER A 1 358 ? 2.405 -9.361 -23.735 1.00 86.19 358 SER A N 1
ATOM 2745 C CA . SER A 1 358 ? 3.521 -9.984 -24.467 1.00 86.19 358 SER A CA 1
ATOM 2746 C C . SER A 1 358 ? 4.078 -11.232 -23.777 1.00 86.19 358 SER A C 1
ATOM 2748 O O . SER A 1 358 ? 4.874 -11.960 -24.364 1.00 86.19 358 SER A O 1
ATOM 2750 N N . TRP A 1 359 ? 3.647 -11.523 -22.546 1.00 82.00 359 TRP A N 1
ATOM 2751 C CA . TRP A 1 359 ? 4.025 -12.745 -21.836 1.00 82.00 359 TRP A CA 1
ATOM 2752 C C . TRP A 1 359 ? 3.292 -13.991 -22.329 1.00 82.00 359 TRP A C 1
ATOM 2754 O O . TRP A 1 359 ? 3.501 -15.074 -21.777 1.00 82.00 359 TRP A O 1
ATOM 2764 N N . THR A 1 360 ? 2.431 -13.863 -23.335 1.00 69.75 360 THR A N 1
ATOM 2765 C CA . THR A 1 360 ? 1.791 -15.015 -23.965 1.00 69.75 360 THR A CA 1
ATOM 2766 C C . THR A 1 360 ? 2.856 -16.022 -24.454 1.00 69.75 360 THR A C 1
ATOM 2768 O O . THR A 1 360 ? 3.963 -15.606 -24.820 1.00 69.75 360 THR A O 1
ATOM 2771 N N . PRO A 1 361 ? 2.610 -17.340 -24.304 1.00 59.34 361 PRO A N 1
ATOM 2772 C CA . PRO A 1 361 ? 3.562 -18.383 -24.687 1.00 59.34 361 PRO A CA 1
ATOM 2773 C C . PRO A 1 361 ? 3.980 -18.329 -26.153 1.00 59.34 361 PRO A C 1
ATOM 2775 O O . PRO A 1 361 ? 3.098 -18.058 -27.000 1.00 59.34 361 PRO A O 1
#

Secondary structure (DSSP, 8-state):
--EEEEE-TTSS--TTS--SSTT-HHHHHHHHTSEEEEEPPPPSSS-HHHHHTT--GGG----HHHHHHHHHT----TTPEEEEEEEEEESSSEEEPPPPPHHHHHHHHHHHHTT--SSEEEEEEETTEEEEEETT--S-EE---HHHHTTS-GGGG--EETTHHHHHHHHHHHHHHHHTSHHHHHHHHTTPPP--EEEEEEEEPPP----GGGTS---EEEES-HHHHHHHHHTT-EEEESS-SSS----GGGGG--SEEEEE-THHHHHHHTT-HHHHHHHHHHHIIIIIHHHTT----TT-EEEEEE--SSS-EEEEEEETT----S--SSGGGGTT-TT--B-HHHHHHHHHHHT--